Protein AF-A0A955TCQ0-F1 (afdb_monomer_lite)

pLDDT: mean 86.84, std 8.52, range [58.44, 97.38]

Foldseek 3Di:
DQVLVLQLVLLVLVLLLLCLLLVLLLLQLCFQWPPSCVVCVVVSVVLVVLSVVLSVLSNQALFDPDDPVVQVVCVHRGRPPSNLSNDPLNNLLSVLVSLLSSLVSVLSSVCRQKAQPDPCPVVLVVVLVVLSVVLNVLSVVLSVVLVVDDPVCNVPPSSVVNVVSSVCSNVVVVVVSVVRRVRIDRNTDGHPPRGDVVSVVSVVSSVLSVLLSVLSVVLSVVCVCQQAPPRPPGGNPDPPRGRDRPVVSVVVSVD

Sequence (255 aa):
GFLAWLFILQAMLIGVLFLGANYYFWMGITHRIPGSEGQYKKPVMGMLIVLLLCLGVWMTPHSLVASLAEAQKMGGTHHPLLGVFGVMSAKMTVSNIMILVTFMSFIMYWRAGKQETAGWAKAAKAIMGALLVIAGIAVVVLGVWGYFVPAIIRINYFSVAQVLIVLFIMVTFTPLTALLMKSAKTTTEMVWGKMPIRAGYSLVLNAVMVILLMSLMGYARSSSRVHWHIYGVMRDTSDYAYSPALGYAAAFMSL

Secondary structure (DSSP, 8-state):
-HHHHHHHHHHHHHHHHHHHHHHHHHHHHHHHSTT-HHHHHHHHHHHHHHHHHHHHHHT--SS----HHHHHHTTSSS-TTGGGTTSHHHHHHHHHHHHHHHHHHHHHHHHTTEEE--TTHHHHHHHHHHHHHHHHHHHHHHHHHTTSS-HHHIIIIIIHHHHHHHHHHHHHHHHHHHHHHHTEEESS---TT---HHHHHHHHHHHHHHHHHHHHHHHHHHHTTTTEEETTTEE--STT--PPPHHHHHHHHT-

Structure (mmCIF, N/CA/C/O backbone):
data_AF-A0A955TCQ0-F1
#
_entry.id   AF-A0A955TCQ0-F1
#
loop_
_atom_site.group_PDB
_atom_site.id
_atom_site.type_symbol
_atom_site.label_atom_id
_atom_site.label_alt_id
_atom_site.label_comp_id
_atom_site.label_asym_id
_atom_site.label_entity_id
_atom_site.label_seq_id
_atom_site.pdbx_PDB_ins_code
_atom_site.Cartn_x
_atom_site.Cartn_y
_atom_site.Cartn_z
_atom_site.occupancy
_atom_site.B_iso_or_equiv
_atom_site.auth_seq_id
_atom_site.auth_comp_id
_atom_site.auth_asym_id
_atom_site.auth_atom_id
_atom_site.pdbx_PDB_model_num
ATOM 1 N N . GLY A 1 1 ? 20.511 2.710 -16.802 1.00 58.56 1 GLY A N 1
ATOM 2 C CA . GLY A 1 1 ? 20.747 4.172 -16.752 1.00 58.56 1 GLY A CA 1
ATOM 3 C C . GLY A 1 1 ? 20.373 4.727 -15.387 1.00 58.56 1 GLY A C 1
ATOM 4 O O . GLY A 1 1 ? 19.709 4.022 -14.637 1.00 58.56 1 GLY A O 1
ATOM 5 N N . PHE A 1 2 ? 20.776 5.960 -15.056 1.00 67.56 2 PHE A N 1
ATOM 6 C CA . PHE A 1 2 ? 20.587 6.542 -13.712 1.00 67.56 2 PHE A CA 1
ATOM 7 C C . PHE A 1 2 ? 19.113 6.605 -13.258 1.00 67.56 2 PHE A C 1
ATOM 9 O O . PHE A 1 2 ? 18.827 6.401 -12.084 1.00 67.56 2 PHE A O 1
ATOM 16 N N . LEU A 1 3 ? 18.163 6.779 -14.189 1.00 70.38 3 LEU A N 1
ATOM 17 C CA . LEU A 1 3 ? 16.724 6.765 -13.887 1.00 70.38 3 LEU A CA 1
ATOM 18 C C . LEU A 1 3 ? 16.225 5.413 -13.348 1.00 70.38 3 LEU A C 1
ATOM 20 O O . LEU A 1 3 ? 15.258 5.382 -12.600 1.00 70.38 3 LEU A O 1
ATOM 24 N N . ALA A 1 4 ? 16.884 4.291 -13.657 1.00 71.56 4 ALA A N 1
ATOM 25 C CA . ALA A 1 4 ? 16.497 2.992 -13.099 1.00 71.56 4 ALA A CA 1
ATOM 26 C C . ALA A 1 4 ? 16.689 2.947 -11.572 1.00 71.56 4 ALA A C 1
ATOM 28 O O . ALA A 1 4 ? 15.831 2.429 -10.860 1.00 71.56 4 ALA A O 1
ATOM 29 N N . TRP A 1 5 ? 17.765 3.561 -11.067 1.00 74.12 5 TRP A N 1
ATOM 30 C CA . TRP A 1 5 ? 18.015 3.699 -9.629 1.00 74.12 5 TRP A CA 1
ATOM 31 C C . TRP A 1 5 ? 16.962 4.563 -8.943 1.00 74.12 5 TRP A C 1
ATOM 33 O O . TRP A 1 5 ? 16.531 4.239 -7.839 1.00 74.12 5 TRP A O 1
ATOM 43 N N . LEU A 1 6 ? 16.484 5.608 -9.624 1.00 79.56 6 LEU A N 1
ATOM 44 C CA . LEU A 1 6 ? 15.379 6.425 -9.135 1.00 79.56 6 LEU A CA 1
ATOM 45 C C . LEU A 1 6 ? 14.121 5.584 -8.880 1.00 79.56 6 LEU A C 1
ATOM 47 O O . LEU A 1 6 ? 13.506 5.699 -7.823 1.00 79.56 6 LEU A O 1
ATOM 51 N N . PHE A 1 7 ? 13.745 4.725 -9.830 1.00 78.75 7 PHE A N 1
ATOM 52 C CA . PHE A 1 7 ? 12.548 3.888 -9.707 1.00 78.75 7 PHE A CA 1
ATOM 53 C C . PHE A 1 7 ? 12.687 2.801 -8.633 1.00 78.75 7 PHE A C 1
ATOM 55 O O . PHE A 1 7 ? 11.693 2.432 -8.008 1.00 78.75 7 PHE A O 1
ATOM 62 N N . ILE A 1 8 ? 13.905 2.310 -8.379 1.00 81.06 8 ILE A N 1
ATOM 63 C CA . ILE A 1 8 ? 14.179 1.397 -7.259 1.00 81.06 8 ILE A CA 1
ATOM 64 C C . ILE A 1 8 ? 13.993 2.131 -5.926 1.00 81.06 8 ILE A C 1
ATOM 66 O O . ILE A 1 8 ? 13.260 1.648 -5.063 1.00 81.06 8 ILE A O 1
ATOM 70 N N . LEU A 1 9 ? 14.580 3.324 -5.776 1.00 83.31 9 LEU A N 1
ATOM 71 C CA . LEU A 1 9 ? 14.409 4.145 -4.574 1.00 83.31 9 LEU A CA 1
ATOM 72 C C . LEU A 1 9 ? 12.937 4.490 -4.339 1.00 83.31 9 LEU A C 1
ATOM 74 O O . LEU A 1 9 ? 12.433 4.309 -3.235 1.00 83.31 9 LEU A O 1
ATOM 78 N N . GLN A 1 10 ? 12.214 4.897 -5.383 1.00 86.38 10 GLN A N 1
ATOM 79 C CA . GLN A 1 10 ? 10.772 5.134 -5.310 1.00 86.38 10 GLN A CA 1
ATOM 80 C C . GLN A 1 10 ? 10.019 3.903 -4.787 1.00 86.38 10 GLN A C 1
ATOM 82 O O . GLN A 1 10 ? 9.161 4.029 -3.911 1.00 86.38 10 GLN A O 1
ATOM 87 N N . ALA A 1 11 ? 10.318 2.715 -5.321 1.00 86.81 11 ALA A N 1
ATOM 88 C CA . ALA A 1 11 ? 9.655 1.488 -4.902 1.00 86.81 11 ALA A CA 1
ATOM 89 C C . ALA A 1 11 ? 9.891 1.206 -3.410 1.00 86.81 11 ALA A C 1
ATOM 91 O O . ALA A 1 11 ? 8.941 0.864 -2.703 1.00 86.81 11 ALA A O 1
ATOM 92 N N . MET A 1 12 ? 11.113 1.429 -2.916 1.00 87.69 12 MET A N 1
ATOM 93 C CA . MET A 1 12 ? 11.442 1.305 -1.492 1.00 87.69 12 MET A CA 1
ATOM 94 C C . MET A 1 12 ? 10.667 2.306 -0.629 1.00 87.69 12 MET A C 1
ATOM 96 O O . MET A 1 12 ? 10.080 1.905 0.374 1.00 87.69 12 MET A O 1
ATOM 100 N N . LEU A 1 13 ? 10.601 3.581 -1.033 1.00 90.56 13 LEU A N 1
ATOM 101 C CA . LEU A 1 13 ? 9.852 4.619 -0.307 1.00 90.56 13 LEU A CA 1
ATOM 102 C C . LEU A 1 13 ? 8.368 4.250 -0.174 1.00 90.56 13 LEU A C 1
ATOM 104 O O . LEU A 1 13 ? 7.802 4.323 0.915 1.00 90.56 13 LEU A O 1
ATOM 108 N N . ILE A 1 14 ? 7.748 3.782 -1.263 1.00 91.31 14 ILE A N 1
ATOM 109 C CA . ILE A 1 14 ? 6.357 3.302 -1.254 1.00 91.31 14 ILE A CA 1
ATOM 110 C C . ILE A 1 14 ? 6.195 2.106 -0.312 1.00 91.31 14 ILE A C 1
ATOM 112 O O . ILE A 1 14 ? 5.210 2.028 0.425 1.00 91.31 14 ILE A O 1
ATOM 116 N N . GLY A 1 15 ? 7.166 1.193 -0.288 1.00 91.31 15 GLY A N 1
ATOM 117 C CA . GLY A 1 15 ? 7.123 0.049 0.613 1.00 91.31 15 GLY A CA 1
ATOM 118 C C . GLY A 1 15 ? 7.158 0.441 2.091 1.00 91.31 15 GLY A C 1
ATOM 119 O O . GLY A 1 15 ? 6.357 -0.056 2.887 1.00 91.31 15 GLY A O 1
ATOM 120 N N . VAL A 1 16 ? 8.028 1.392 2.445 1.00 92.44 16 VAL A N 1
ATOM 121 C CA . VAL A 1 16 ? 8.109 1.954 3.802 1.00 92.44 16 VAL A CA 1
ATOM 122 C C . VAL A 1 16 ? 6.806 2.654 4.185 1.00 92.44 16 VAL A C 1
ATOM 124 O O . VAL A 1 16 ? 6.331 2.452 5.299 1.00 92.44 16 VAL A O 1
ATOM 127 N N . LEU A 1 17 ? 6.190 3.406 3.267 1.00 93.62 17 LEU A N 1
ATOM 128 C CA . LEU A 1 17 ? 4.912 4.086 3.507 1.00 93.62 17 LEU A CA 1
ATOM 129 C C . LEU A 1 17 ? 3.793 3.115 3.880 1.00 93.62 17 LEU A C 1
ATOM 131 O O . LEU A 1 17 ? 3.095 3.312 4.877 1.00 93.62 17 LEU A O 1
ATOM 135 N N . PHE A 1 18 ? 3.627 2.047 3.099 1.00 94.50 18 PHE A N 1
ATOM 136 C CA . PHE A 1 18 ? 2.596 1.056 3.382 1.00 94.50 18 PHE A CA 1
ATOM 137 C C . PHE A 1 18 ? 2.857 0.335 4.708 1.00 94.50 18 PHE A C 1
ATOM 139 O O . PHE A 1 18 ? 1.931 0.194 5.509 1.00 94.50 18 PHE A O 1
ATOM 146 N N . LEU A 1 19 ? 4.099 -0.071 4.991 1.00 94.50 19 LEU A N 1
ATOM 147 C CA . LEU A 1 19 ? 4.441 -0.695 6.274 1.00 94.50 19 LEU A CA 1
ATOM 148 C C . LEU A 1 19 ? 4.208 0.251 7.449 1.00 94.50 19 LEU A C 1
ATOM 150 O O . LEU A 1 19 ? 3.542 -0.130 8.409 1.00 94.50 19 LEU A O 1
ATOM 154 N N . GLY A 1 20 ? 4.709 1.482 7.369 1.00 94.50 20 GLY A N 1
ATOM 155 C CA . GLY A 1 20 ? 4.601 2.463 8.440 1.00 94.50 20 GLY A CA 1
ATOM 156 C C . GLY A 1 20 ? 3.152 2.852 8.728 1.00 94.50 20 GLY A C 1
ATOM 157 O O . GLY A 1 20 ? 2.761 2.988 9.888 1.00 94.50 20 GLY A O 1
ATOM 158 N N . ALA A 1 21 ? 2.319 3.008 7.694 1.00 94.25 21 ALA A N 1
ATOM 159 C CA . ALA A 1 21 ? 0.907 3.361 7.866 1.00 94.25 21 ALA A CA 1
ATOM 160 C C . ALA A 1 21 ? 0.128 2.231 8.548 1.00 94.25 21 ALA A C 1
ATOM 162 O O . ALA A 1 21 ? -0.563 2.457 9.543 1.00 94.25 21 ALA A O 1
ATOM 163 N N . ASN A 1 22 ? 0.294 0.997 8.064 1.00 96.69 22 ASN A N 1
ATOM 164 C CA . ASN A 1 22 ? -0.341 -0.176 8.661 1.00 96.69 22 ASN A CA 1
ATOM 165 C C . ASN A 1 22 ? 0.150 -0.417 10.090 1.00 96.69 22 ASN A C 1
ATOM 167 O O . ASN A 1 22 ? -0.659 -0.622 10.996 1.00 96.69 22 ASN A O 1
ATOM 171 N N . TYR A 1 23 ? 1.459 -0.308 10.316 1.00 95.19 23 TYR A N 1
ATOM 172 C CA . TYR A 1 23 ? 2.055 -0.441 11.638 1.00 95.19 23 TYR A CA 1
ATOM 173 C C . TYR A 1 23 ? 1.477 0.575 12.626 1.00 95.19 23 TYR A C 1
ATOM 175 O O . TYR A 1 23 ? 1.103 0.199 13.737 1.00 95.19 23 TYR A O 1
ATOM 183 N N . TYR A 1 24 ? 1.314 1.837 12.222 1.00 94.38 24 TYR A N 1
ATOM 184 C CA . TYR A 1 24 ? 0.681 2.858 13.058 1.00 94.38 24 TYR A CA 1
ATOM 185 C C . TYR A 1 24 ? -0.766 2.494 13.436 1.00 94.38 24 TYR A C 1
ATOM 187 O O . TYR A 1 24 ? -1.130 2.580 14.615 1.00 94.38 24 TYR A O 1
ATOM 195 N N . PHE A 1 25 ? -1.583 2.038 12.476 1.00 94.31 25 PHE A N 1
ATOM 196 C CA . PHE A 1 25 ? -2.954 1.594 12.756 1.00 94.31 25 PHE A CA 1
ATOM 197 C C . PHE A 1 25 ? -2.984 0.424 13.739 1.00 94.31 25 PHE A C 1
ATOM 199 O O . PHE A 1 25 ? -3.695 0.486 14.744 1.00 94.31 25 PHE A O 1
ATOM 206 N N . TRP A 1 26 ? -2.179 -0.612 13.501 1.00 95.00 26 TRP A N 1
ATOM 207 C CA . TRP A 1 26 ? -2.148 -1.811 14.341 1.00 95.00 26 TRP A CA 1
ATOM 208 C C . TRP A 1 26 ? -1.652 -1.511 15.754 1.00 95.00 26 TRP A C 1
ATOM 210 O O . TRP A 1 26 ? -2.268 -1.935 16.728 1.00 95.00 26 TRP A O 1
ATOM 220 N N . MET A 1 27 ? -0.607 -0.692 15.884 1.00 93.31 27 MET A N 1
ATOM 221 C CA . MET A 1 27 ? -0.128 -0.211 17.180 1.00 93.31 27 MET A CA 1
ATOM 222 C C . MET A 1 27 ? -1.195 0.602 17.915 1.00 93.31 27 MET A C 1
ATOM 224 O O . MET A 1 27 ? -1.311 0.497 19.138 1.00 93.31 27 MET A O 1
ATOM 228 N N . GLY A 1 28 ? -1.994 1.367 17.169 1.00 91.31 28 GLY A N 1
ATOM 229 C CA . GLY A 1 28 ? -3.149 2.086 17.680 1.00 91.31 28 GLY A CA 1
ATOM 230 C C . GLY A 1 28 ? -4.220 1.170 18.261 1.00 91.31 28 GLY A C 1
ATOM 231 O O . GLY A 1 28 ? -4.700 1.460 19.350 1.00 91.31 28 GLY A O 1
ATOM 232 N N . ILE A 1 29 ? -4.557 0.073 17.581 1.00 92.06 29 ILE A N 1
ATOM 233 C CA . ILE A 1 29 ? -5.520 -0.918 18.088 1.00 92.06 29 ILE A CA 1
ATOM 234 C C . ILE A 1 29 ? -5.001 -1.545 19.378 1.00 92.06 29 ILE A C 1
ATOM 236 O O . ILE A 1 29 ? -5.737 -1.624 20.355 1.00 92.06 29 ILE A O 1
ATOM 240 N N . THR A 1 30 ? -3.731 -1.950 19.394 1.00 90.62 30 THR A N 1
ATOM 241 C CA . THR A 1 30 ? -3.154 -2.649 20.543 1.00 90.62 30 THR A CA 1
ATOM 242 C C . THR A 1 30 ? -3.070 -1.750 21.780 1.00 90.62 30 THR A C 1
ATOM 244 O O . THR A 1 30 ? -3.466 -2.158 22.860 1.00 90.62 30 THR A O 1
ATOM 247 N N . HIS A 1 31 ? -2.600 -0.505 21.641 1.00 89.56 31 HIS A N 1
ATOM 248 C CA . HIS A 1 31 ? -2.234 0.311 22.810 1.00 89.56 31 HIS A CA 1
ATOM 249 C C . HIS A 1 31 ? -3.277 1.364 23.201 1.00 89.56 31 HIS A C 1
ATOM 251 O O . HIS A 1 31 ? -3.369 1.706 24.381 1.00 89.56 31 HIS A O 1
ATOM 257 N N . ARG A 1 32 ? -4.065 1.879 22.242 1.00 89.56 32 ARG A N 1
ATOM 258 C CA . ARG A 1 32 ? -5.081 2.915 22.516 1.00 89.56 32 ARG A CA 1
ATOM 259 C C . ARG A 1 32 ? -6.442 2.331 22.877 1.00 89.56 32 ARG A C 1
ATOM 261 O O . ARG A 1 32 ? -7.279 3.067 23.387 1.00 89.56 32 ARG A O 1
ATOM 268 N N . ILE A 1 33 ? -6.678 1.045 22.611 1.00 90.06 33 ILE A N 1
ATOM 269 C CA . ILE A 1 33 ? -7.989 0.412 22.794 1.00 90.06 33 ILE A CA 1
ATOM 270 C C . ILE A 1 33 ? -7.841 -0.831 23.687 1.00 90.06 33 ILE A C 1
ATOM 272 O O . ILE A 1 33 ? -7.613 -1.938 23.187 1.00 90.06 33 ILE A O 1
ATOM 276 N N . PRO A 1 34 ? -7.964 -0.669 25.018 1.00 85.12 34 PRO A N 1
ATOM 277 C CA . PRO A 1 34 ? -7.836 -1.777 25.960 1.00 85.12 34 PRO A CA 1
ATOM 278 C C . PRO A 1 34 ? -8.772 -2.952 25.628 1.00 85.12 34 PRO A C 1
ATOM 280 O O . PRO A 1 34 ? -9.930 -2.774 25.247 1.00 85.12 34 PRO A O 1
ATOM 283 N N . GLY A 1 35 ? -8.259 -4.177 25.743 1.00 83.44 35 GLY A N 1
ATOM 284 C CA . GLY A 1 35 ? -9.027 -5.401 25.482 1.00 83.44 35 GLY A CA 1
ATOM 285 C C . GLY A 1 35 ? -9.229 -5.756 24.001 1.00 83.44 35 GLY A C 1
ATOM 286 O O . GLY A 1 35 ? -9.709 -6.848 23.709 1.00 83.44 35 GLY A O 1
ATOM 287 N N . SER A 1 36 ? -8.816 -4.906 23.051 1.00 84.00 36 SER A N 1
ATOM 288 C CA . SER A 1 36 ? -8.934 -5.200 21.609 1.00 84.00 36 SER A CA 1
ATOM 289 C C . SER A 1 36 ? -7.780 -6.050 21.050 1.00 84.00 36 SER A C 1
ATOM 291 O O . SER A 1 36 ? -7.895 -6.614 19.963 1.00 84.00 36 SER A O 1
ATOM 293 N N . GLU A 1 37 ? -6.676 -6.203 21.787 1.00 81.44 37 GLU A N 1
ATOM 294 C CA . GLU A 1 37 ? -5.458 -6.880 21.313 1.00 81.44 37 GLU A CA 1
ATOM 295 C C . GLU A 1 37 ? -5.708 -8.317 20.827 1.00 81.44 37 GLU A C 1
ATOM 297 O O . GLU A 1 37 ? -5.313 -8.693 19.719 1.00 81.44 37 GLU A O 1
ATOM 302 N N . GLY A 1 38 ? -6.400 -9.123 21.640 1.00 80.25 38 GLY A N 1
ATOM 303 C CA . GLY A 1 38 ? -6.637 -10.539 21.353 1.00 80.25 38 GLY A CA 1
ATOM 304 C C . GLY A 1 38 ? -7.516 -10.766 20.122 1.00 80.25 38 GLY A C 1
ATOM 305 O O . GLY A 1 38 ? -7.280 -11.704 19.360 1.00 80.25 38 GLY A O 1
ATOM 306 N N . GLN A 1 39 ? -8.486 -9.878 19.888 1.00 85.62 39 GLN A N 1
ATOM 307 C CA . GLN A 1 39 ? -9.415 -9.971 18.761 1.00 85.62 39 GLN A CA 1
ATOM 308 C C . GLN A 1 39 ? -8.725 -9.680 17.422 1.00 85.62 39 GLN A C 1
ATOM 310 O O . GLN A 1 39 ? -9.005 -10.345 16.423 1.00 85.62 39 GLN A O 1
ATOM 315 N N . TYR A 1 40 ? -7.808 -8.710 17.396 1.00 90.38 40 TYR A N 1
ATOM 316 C CA . TYR A 1 40 ? -7.211 -8.218 16.152 1.00 90.38 40 TYR A CA 1
ATOM 317 C C . TYR A 1 40 ? -5.824 -8.790 15.844 1.00 90.38 40 TYR A C 1
ATOM 319 O O . TYR A 1 40 ? -5.371 -8.669 14.708 1.00 90.38 40 TYR A O 1
ATOM 327 N N . LYS A 1 41 ? -5.177 -9.501 16.777 1.00 89.69 41 LYS A N 1
ATOM 328 C CA . LYS A 1 41 ? -3.851 -10.111 16.556 1.00 89.69 41 LYS A CA 1
ATOM 329 C C . LYS A 1 41 ? -3.791 -11.020 15.319 1.00 89.69 41 LYS A C 1
ATOM 331 O O . LYS A 1 41 ? -2.865 -10.898 14.521 1.00 89.69 41 LYS A O 1
ATOM 336 N N . LYS A 1 42 ? -4.769 -11.919 15.140 1.00 91.88 42 LYS A N 1
ATOM 337 C CA . LYS A 1 42 ? -4.801 -12.849 13.992 1.00 91.88 42 LYS A CA 1
ATOM 338 C C . LYS A 1 42 ? -5.026 -12.117 12.655 1.00 91.88 42 LYS A C 1
ATOM 340 O O . LYS A 1 42 ? -4.210 -12.317 11.755 1.00 91.88 42 LYS A O 1
ATOM 345 N N . PRO A 1 43 ? -6.051 -11.247 12.509 1.00 92.69 43 PRO A N 1
ATOM 346 C CA . PRO A 1 43 ? -6.209 -10.424 11.308 1.00 92.69 43 PRO A CA 1
ATOM 347 C C . PRO A 1 43 ? -4.974 -9.583 10.971 1.00 92.69 43 PRO A C 1
ATOM 349 O O . PRO A 1 43 ? -4.554 -9.568 9.818 1.00 92.69 43 PRO A O 1
ATOM 352 N N . VAL A 1 44 ? -4.364 -8.929 11.967 1.00 94.69 44 VAL A N 1
ATOM 353 C CA . VAL A 1 44 ? -3.140 -8.127 11.789 1.00 94.69 44 VAL A CA 1
ATOM 354 C C . VAL A 1 44 ? -2.004 -8.975 11.225 1.00 94.69 44 VAL A C 1
ATOM 356 O O . VAL A 1 44 ? -1.353 -8.563 10.271 1.00 94.69 44 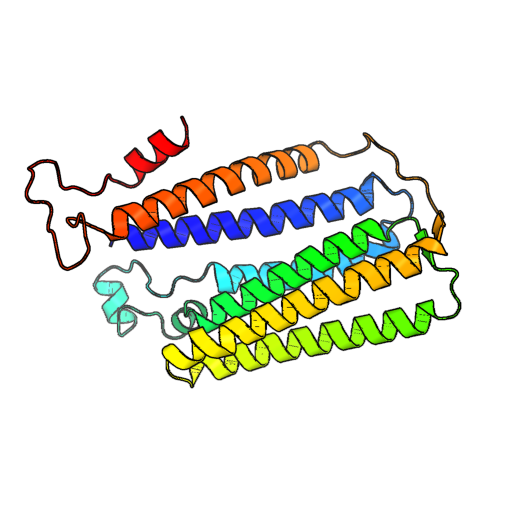VAL A O 1
ATOM 359 N N . MET A 1 45 ? -1.787 -10.177 11.762 1.00 93.69 45 MET A N 1
ATOM 360 C CA . MET A 1 45 ? -0.729 -11.066 11.279 1.00 93.69 45 MET A CA 1
ATOM 361 C C . MET A 1 45 ? -0.987 -11.552 9.847 1.00 93.69 45 MET A C 1
ATOM 363 O O . MET A 1 45 ? -0.065 -11.566 9.036 1.00 93.69 45 MET A O 1
ATOM 367 N N . GLY A 1 46 ? -2.236 -11.886 9.506 1.00 94.38 46 GLY A N 1
ATOM 368 C CA . GLY A 1 46 ? -2.608 -12.235 8.131 1.00 94.38 46 GLY A CA 1
ATOM 369 C C . GLY A 1 46 ? -2.374 -11.078 7.156 1.00 94.38 46 GLY A C 1
ATOM 370 O O . GLY A 1 46 ? -1.763 -11.265 6.106 1.00 94.38 46 GLY A O 1
ATOM 371 N N . MET A 1 47 ? -2.786 -9.866 7.532 1.00 95.69 47 MET A N 1
ATOM 372 C CA . MET A 1 47 ? -2.556 -8.658 6.734 1.00 95.69 47 MET A CA 1
ATOM 373 C C . MET A 1 47 ? -1.071 -8.333 6.583 1.00 95.69 47 MET A C 1
ATOM 375 O O . MET A 1 47 ? -0.653 -7.956 5.494 1.00 95.69 47 MET A O 1
ATOM 379 N N . LEU A 1 48 ? -0.263 -8.534 7.627 1.00 96.06 48 LEU A N 1
ATOM 380 C CA . LEU A 1 48 ? 1.189 -8.381 7.554 1.00 96.06 48 LEU A CA 1
ATOM 381 C C . LEU A 1 48 ? 1.808 -9.361 6.554 1.00 96.06 48 LEU A C 1
ATOM 383 O O . LEU A 1 48 ? 2.619 -8.941 5.737 1.00 96.06 48 LEU A O 1
ATOM 387 N N . ILE A 1 49 ? 1.418 -10.638 6.576 1.00 96.69 49 ILE A N 1
ATOM 388 C CA . ILE A 1 49 ? 1.933 -11.634 5.622 1.00 96.69 49 ILE A CA 1
ATOM 389 C C . ILE A 1 49 ? 1.591 -11.223 4.188 1.00 96.69 49 ILE A C 1
ATOM 391 O O . ILE A 1 49 ? 2.479 -11.171 3.340 1.00 96.69 49 ILE A O 1
ATOM 395 N N . VAL A 1 50 ? 0.329 -10.871 3.920 1.00 96.31 50 VAL A N 1
ATOM 396 C CA . VAL A 1 50 ? -0.100 -10.408 2.589 1.00 96.31 50 VAL A CA 1
ATOM 397 C C . VAL A 1 50 ? 0.680 -9.163 2.167 1.00 96.31 50 VAL A C 1
ATOM 399 O O . VAL A 1 50 ? 1.149 -9.090 1.031 1.00 96.31 50 VAL A O 1
ATOM 402 N N . LEU A 1 51 ? 0.865 -8.208 3.081 1.00 96.38 51 LEU A N 1
ATOM 403 C CA . LEU A 1 51 ? 1.608 -6.979 2.830 1.00 96.38 51 LEU A CA 1
ATOM 404 C C . LEU A 1 51 ? 3.076 -7.268 2.492 1.00 96.38 51 LEU A C 1
ATOM 406 O O . LEU A 1 51 ? 3.577 -6.746 1.503 1.00 96.38 51 LEU A O 1
ATOM 410 N N . LEU A 1 52 ? 3.750 -8.140 3.246 1.00 95.94 52 LEU A N 1
ATOM 411 C CA . LEU A 1 52 ? 5.141 -8.526 2.991 1.00 95.94 52 LEU A CA 1
ATOM 412 C C . LEU A 1 52 ? 5.309 -9.267 1.659 1.00 95.94 52 LEU A C 1
ATOM 414 O O . LEU A 1 52 ? 6.259 -8.986 0.931 1.00 95.94 52 LEU A O 1
ATOM 418 N N . LEU A 1 53 ? 4.379 -10.157 1.299 1.00 95.38 53 LEU A N 1
ATOM 419 C CA . LEU A 1 53 ? 4.387 -10.825 -0.008 1.00 95.38 53 LEU A CA 1
ATOM 420 C C . LEU A 1 53 ? 4.223 -9.816 -1.152 1.00 95.38 53 LEU A C 1
ATOM 422 O O . LEU A 1 53 ? 4.982 -9.845 -2.121 1.00 95.38 53 LEU A O 1
ATOM 426 N N . CYS A 1 54 ? 3.277 -8.883 -1.016 1.00 95.62 54 CYS A N 1
ATOM 427 C CA . CYS A 1 54 ? 3.070 -7.816 -1.992 1.00 95.62 54 CYS A CA 1
ATOM 428 C C . CYS A 1 54 ? 4.304 -6.917 -2.124 1.00 95.62 54 CYS A C 1
ATOM 430 O O . CYS A 1 54 ? 4.686 -6.560 -3.237 1.00 95.62 54 CYS A O 1
ATOM 432 N N . LEU A 1 55 ? 4.957 -6.592 -1.006 1.00 93.19 55 LEU A N 1
ATOM 433 C CA . LEU A 1 55 ? 6.187 -5.805 -0.988 1.00 93.19 55 LEU A CA 1
ATOM 434 C C . LEU A 1 55 ? 7.355 -6.535 -1.645 1.00 93.19 55 LEU A C 1
ATOM 436 O O . LEU A 1 55 ? 8.106 -5.908 -2.385 1.00 93.19 55 LEU A O 1
ATOM 440 N N . GLY A 1 56 ? 7.492 -7.845 -1.433 1.00 91.44 56 GLY A N 1
ATOM 441 C CA . GLY A 1 56 ? 8.510 -8.654 -2.107 1.00 91.44 56 GLY A CA 1
ATOM 442 C C . GLY A 1 56 ? 8.393 -8.566 -3.632 1.00 91.44 56 GLY A C 1
ATOM 443 O O . GLY A 1 56 ? 9.374 -8.290 -4.322 1.00 91.44 56 GLY A O 1
ATOM 444 N N . VAL A 1 57 ? 7.173 -8.698 -4.159 1.00 92.38 57 VAL A N 1
ATOM 445 C CA . VAL A 1 57 ? 6.900 -8.520 -5.596 1.00 92.38 57 VAL A CA 1
ATOM 446 C C . VAL A 1 57 ? 7.158 -7.076 -6.031 1.00 92.38 57 VAL A C 1
ATOM 448 O O . VAL A 1 57 ? 7.847 -6.843 -7.020 1.00 92.38 57 VAL A O 1
ATOM 451 N N . TRP A 1 58 ? 6.654 -6.096 -5.277 1.00 91.38 58 TRP A N 1
ATOM 452 C CA . TRP A 1 58 ? 6.782 -4.669 -5.582 1.00 91.38 58 TRP A CA 1
ATOM 453 C C . TRP A 1 58 ? 8.239 -4.201 -5.691 1.00 91.38 58 TRP A C 1
ATOM 455 O O . TRP A 1 58 ? 8.588 -3.442 -6.599 1.00 91.38 58 TRP A O 1
ATOM 465 N N . MET A 1 59 ? 9.093 -4.674 -4.782 1.00 87.44 59 MET A N 1
ATOM 466 C CA . MET A 1 59 ? 10.514 -4.329 -4.733 1.00 87.44 59 MET A CA 1
ATOM 467 C C . MET A 1 59 ? 11.343 -5.031 -5.812 1.00 87.44 59 MET A C 1
ATOM 469 O O . MET A 1 59 ? 12.500 -4.665 -6.003 1.00 87.44 59 MET A O 1
ATOM 473 N N . THR A 1 60 ? 10.787 -6.006 -6.537 1.00 87.06 60 THR A N 1
ATOM 474 C CA . THR A 1 60 ? 11.536 -6.730 -7.568 1.00 87.06 60 THR A CA 1
ATOM 475 C C . THR A 1 60 ? 11.732 -5.842 -8.810 1.00 87.06 60 THR A C 1
ATOM 477 O O . THR A 1 60 ? 10.751 -5.429 -9.445 1.00 87.06 60 THR A O 1
ATOM 480 N N . PRO A 1 61 ? 12.978 -5.505 -9.201 1.00 77.44 61 PRO A N 1
ATOM 481 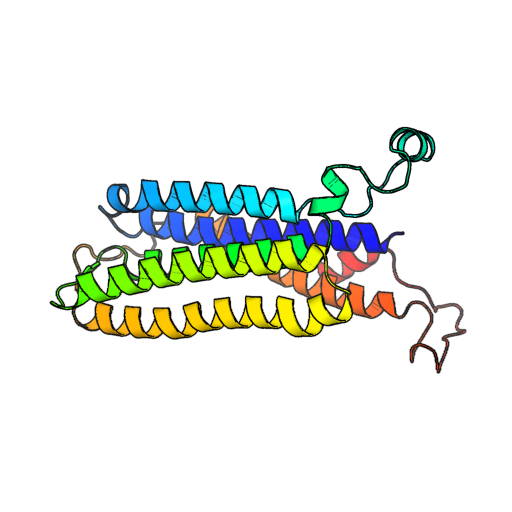C CA . PRO A 1 61 ? 13.220 -4.702 -10.390 1.00 77.44 61 PRO A CA 1
ATOM 482 C C . PRO A 1 61 ? 13.122 -5.556 -11.659 1.00 77.44 61 PRO A C 1
ATOM 484 O O . PRO A 1 61 ? 13.506 -6.721 -11.680 1.00 77.44 61 PRO A O 1
ATOM 487 N N . HIS A 1 62 ? 12.618 -4.962 -12.745 1.00 72.25 62 HIS A N 1
ATOM 488 C CA . HIS A 1 62 ? 12.493 -5.661 -14.029 1.00 72.25 62 HIS A CA 1
ATOM 489 C C . HIS A 1 62 ? 13.843 -5.854 -14.726 1.00 72.25 62 HIS A C 1
ATOM 491 O O . HIS A 1 62 ? 14.084 -6.891 -15.337 1.00 72.25 62 HIS A O 1
ATOM 497 N N . SER A 1 63 ? 14.722 -4.859 -14.618 1.00 68.50 63 SER A N 1
ATOM 498 C CA . SER A 1 63 ? 16.083 -4.891 -15.146 1.00 68.50 63 SER A CA 1
ATOM 499 C C . SER A 1 63 ? 17.046 -4.863 -13.969 1.00 68.50 63 SER A C 1
ATOM 501 O O . SER A 1 63 ? 17.065 -3.886 -13.218 1.00 68.50 63 SER A O 1
ATOM 503 N N . LEU A 1 64 ? 17.821 -5.932 -13.797 1.00 68.75 64 LEU A N 1
ATOM 504 C CA . LEU A 1 64 ? 18.877 -5.958 -12.791 1.00 68.75 64 LEU A CA 1
ATOM 505 C C . LEU A 1 64 ? 20.062 -5.135 -13.299 1.00 68.75 64 LEU A C 1
ATOM 507 O O . LEU A 1 64 ? 20.407 -5.188 -14.481 1.00 68.75 64 LEU A O 1
ATOM 511 N N . VAL A 1 65 ? 20.699 -4.377 -12.407 1.00 67.25 65 VAL A N 1
ATOM 512 C CA . VAL A 1 65 ? 21.997 -3.761 -12.702 1.00 67.25 65 VAL A CA 1
ATOM 513 C C . VAL A 1 65 ? 23.045 -4.862 -12.573 1.00 67.25 65 VAL A C 1
ATOM 515 O O . VAL A 1 65 ? 23.621 -5.056 -11.510 1.00 67.25 65 VAL A O 1
ATOM 518 N N . ALA A 1 66 ? 23.205 -5.635 -13.642 1.00 67.94 66 ALA A N 1
ATOM 519 C CA . ALA A 1 66 ? 24.130 -6.755 -13.714 1.00 67.94 66 ALA A CA 1
ATOM 520 C C . ALA A 1 66 ? 25.396 -6.355 -14.476 1.00 67.94 66 ALA A C 1
ATOM 522 O O . ALA A 1 66 ? 25.337 -5.591 -15.445 1.00 67.94 66 ALA A O 1
ATOM 523 N N . SER A 1 67 ? 26.540 -6.894 -14.062 1.00 75.81 67 SER A N 1
ATOM 524 C CA . SER A 1 67 ? 27.756 -6.846 -14.872 1.00 75.81 67 SER A CA 1
ATOM 525 C C . SER A 1 67 ? 27.552 -7.601 -16.191 1.00 75.81 67 SER A C 1
ATOM 527 O O . SER A 1 67 ? 26.692 -8.478 -16.303 1.00 75.81 67 SER A O 1
ATOM 529 N N . LEU A 1 68 ? 28.369 -7.298 -17.202 1.00 71.25 68 LEU A N 1
ATOM 530 C CA . LEU A 1 68 ? 28.333 -7.999 -18.494 1.00 71.25 68 LEU A CA 1
ATOM 531 C C . LEU A 1 68 ? 28.466 -9.526 -18.333 1.00 71.25 68 LEU A C 1
ATOM 533 O O . LEU A 1 68 ? 27.768 -10.274 -19.014 1.00 71.25 68 LEU A O 1
ATOM 537 N N . ALA A 1 69 ? 29.297 -9.984 -17.390 1.00 75.44 69 ALA A N 1
ATOM 538 C CA . ALA A 1 69 ? 29.489 -11.404 -17.098 1.00 75.44 69 ALA A CA 1
ATOM 539 C C . ALA A 1 69 ? 28.245 -12.059 -16.469 1.00 75.44 69 ALA A C 1
ATOM 541 O O . ALA A 1 69 ? 27.906 -13.198 -16.788 1.00 75.44 69 ALA A O 1
ATOM 542 N N . GLU A 1 70 ? 27.542 -11.347 -15.589 1.00 74.19 70 GLU A N 1
ATOM 543 C CA . GLU A 1 70 ? 26.296 -11.824 -14.980 1.00 74.19 70 GLU A CA 1
ATOM 544 C C . GLU A 1 70 ? 25.147 -11.826 -15.990 1.00 74.19 70 GLU A C 1
ATOM 546 O O . GLU A 1 70 ? 24.394 -12.794 -16.053 1.00 74.19 70 GLU A O 1
ATOM 551 N N . ALA A 1 71 ? 25.043 -10.793 -16.830 1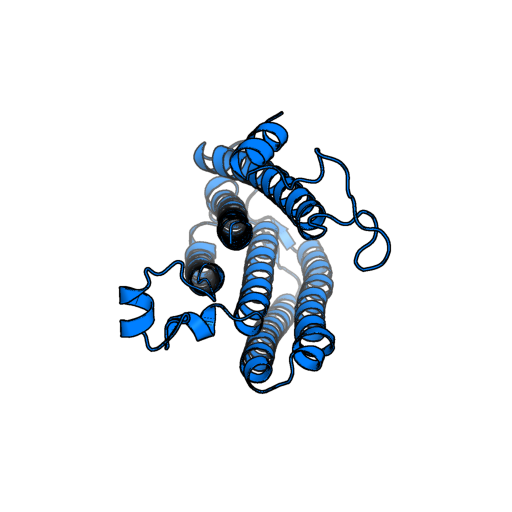.00 73.75 71 ALA A N 1
ATOM 552 C CA . ALA A 1 71 ? 24.044 -10.724 -17.895 1.00 73.75 71 ALA A CA 1
ATOM 553 C C . ALA A 1 71 ? 24.215 -11.865 -18.915 1.00 73.75 71 ALA A C 1
ATOM 555 O O . ALA A 1 71 ? 23.232 -12.472 -19.336 1.00 73.75 71 ALA A O 1
ATOM 556 N N . GLN A 1 72 ? 25.458 -12.225 -19.258 1.00 71.94 72 GLN A N 1
ATOM 557 C CA . GLN A 1 72 ? 25.734 -13.395 -20.099 1.00 71.94 72 GLN A CA 1
ATOM 558 C C . GLN A 1 72 ? 25.324 -14.708 -19.421 1.00 71.94 72 GLN A C 1
ATOM 560 O O . GLN A 1 72 ? 24.683 -15.543 -20.056 1.00 71.94 72 GLN A O 1
ATOM 565 N N . LYS A 1 73 ? 25.622 -14.879 -18.125 1.00 78.69 73 LYS A N 1
ATOM 566 C CA . LYS A 1 73 ? 25.217 -16.074 -17.357 1.00 78.69 73 LYS A CA 1
ATOM 567 C C . LYS A 1 73 ? 23.702 -16.203 -17.187 1.00 78.69 73 LYS A C 1
ATOM 569 O O . LYS A 1 73 ? 23.196 -17.316 -17.114 1.00 78.69 73 LYS A O 1
ATOM 574 N N . MET A 1 74 ? 22.981 -15.086 -17.130 1.00 73.75 74 MET A N 1
ATOM 575 C CA . MET A 1 74 ? 21.518 -15.057 -17.022 1.00 73.75 74 MET A CA 1
ATOM 576 C C . MET A 1 74 ? 20.801 -15.210 -18.373 1.00 73.75 74 MET A C 1
ATOM 578 O O . MET A 1 74 ? 19.573 -15.254 -18.399 1.00 73.75 74 MET A O 1
ATOM 582 N N . GLY A 1 75 ? 21.540 -15.291 -19.487 1.00 73.12 75 GLY A N 1
ATOM 583 C CA . GLY A 1 75 ? 20.967 -15.355 -20.835 1.00 73.12 75 GLY A CA 1
ATOM 584 C C . GLY A 1 75 ? 20.349 -14.033 -21.309 1.00 73.12 75 GLY A C 1
ATOM 585 O O . GLY A 1 75 ? 19.546 -14.034 -22.239 1.00 73.12 75 GLY A O 1
ATOM 586 N N . GLY A 1 76 ? 20.695 -12.907 -20.675 1.00 71.50 76 GLY A N 1
ATOM 587 C CA . GLY A 1 76 ? 20.176 -11.580 -20.999 1.00 71.50 76 GLY A CA 1
ATOM 588 C C . GLY A 1 76 ? 20.225 -10.589 -19.831 1.00 71.50 76 GLY A C 1
ATOM 589 O O . GLY A 1 76 ? 20.755 -10.856 -18.755 1.00 71.50 76 GLY A O 1
ATOM 590 N N . THR A 1 77 ? 19.631 -9.413 -20.035 1.00 64.00 77 THR A N 1
ATOM 591 C CA . THR A 1 77 ? 19.516 -8.336 -19.029 1.00 64.00 77 THR A CA 1
ATOM 592 C C . THR A 1 77 ? 18.411 -8.571 -17.989 1.00 64.00 77 THR A C 1
ATOM 594 O O . THR A 1 77 ? 18.266 -7.788 -17.046 1.00 64.00 77 THR A O 1
ATOM 597 N N . HIS A 1 78 ? 17.624 -9.638 -18.152 1.00 67.69 78 HIS A N 1
ATOM 598 C CA . HIS A 1 78 ? 16.495 -9.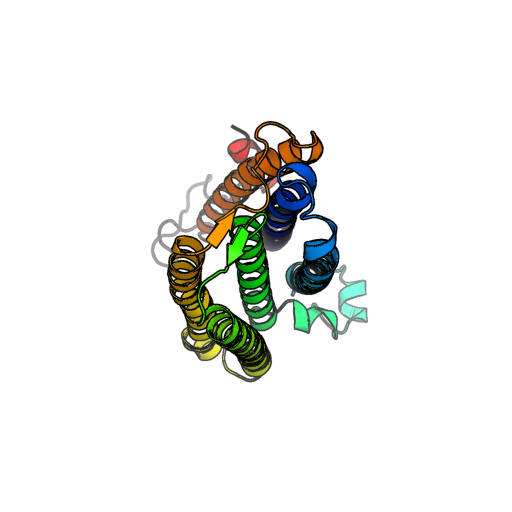987 -17.298 1.00 67.69 78 HIS A CA 1
ATOM 599 C C . HIS A 1 78 ? 16.721 -11.343 -16.639 1.00 67.69 78 HIS A C 1
ATOM 601 O O . HIS A 1 78 ? 17.076 -12.314 -17.300 1.00 67.69 78 HIS A O 1
ATOM 607 N N . HIS A 1 79 ? 16.457 -11.423 -15.336 1.00 72.81 79 HIS A N 1
ATOM 608 C CA . HIS A 1 79 ? 16.499 -12.693 -14.625 1.00 72.81 79 HIS A CA 1
ATOM 609 C C . HIS A 1 79 ? 15.264 -13.543 -14.993 1.00 72.81 79 HIS A C 1
ATOM 611 O O . HIS A 1 79 ? 14.147 -13.040 -14.840 1.00 72.81 79 HIS A O 1
ATOM 617 N N . PRO A 1 80 ? 15.412 -14.829 -15.374 1.00 73.12 80 PRO A N 1
ATOM 618 C CA . PRO A 1 80 ? 14.307 -15.663 -15.867 1.00 73.12 80 PRO A CA 1
ATOM 619 C C . PRO A 1 80 ? 13.100 -15.758 -14.921 1.00 73.12 80 PRO A C 1
ATOM 621 O O . PRO A 1 80 ? 11.958 -15.675 -15.356 1.00 73.12 80 PRO A O 1
ATOM 624 N N . LEU A 1 81 ? 13.349 -15.886 -13.612 1.00 76.31 81 LEU A N 1
ATOM 625 C CA . LEU A 1 81 ? 12.295 -15.947 -12.588 1.00 76.31 81 LEU A CA 1
ATOM 626 C C . LEU A 1 81 ? 11.861 -14.562 -12.070 1.00 76.31 81 LEU A C 1
ATOM 628 O O . LEU A 1 81 ? 10.677 -14.240 -12.057 1.00 76.31 81 LEU A O 1
ATOM 632 N N . LEU A 1 82 ? 12.810 -13.718 -11.649 1.00 76.38 82 LEU A N 1
ATOM 633 C CA . LEU A 1 82 ? 12.507 -12.428 -11.016 1.00 76.38 82 LEU A CA 1
ATOM 634 C C . LEU A 1 82 ? 11.986 -11.368 -11.998 1.00 76.38 82 LEU A C 1
ATOM 636 O O . LEU A 1 82 ? 11.200 -10.503 -11.613 1.00 76.38 82 LEU A O 1
ATOM 640 N N . GLY A 1 83 ? 12.356 -11.453 -13.279 1.00 73.88 83 GLY A N 1
ATOM 641 C CA . GLY A 1 83 ? 11.903 -10.516 -14.310 1.00 73.88 83 GLY A CA 1
ATOM 642 C C . GLY A 1 83 ? 10.379 -10.480 -14.456 1.00 73.88 83 GLY A C 1
ATOM 643 O O . GLY A 1 83 ? 9.819 -9.415 -14.727 1.00 73.88 83 GLY A O 1
ATOM 644 N N . VAL A 1 84 ? 9.709 -11.607 -14.182 1.00 82.69 84 VAL A N 1
ATOM 645 C CA . VAL A 1 84 ? 8.245 -11.758 -14.203 1.00 82.69 84 VAL A CA 1
ATOM 646 C C . VAL A 1 84 ? 7.576 -10.918 -13.113 1.00 82.69 84 VAL A C 1
ATOM 648 O O . VAL A 1 84 ? 6.516 -10.347 -13.346 1.00 82.69 84 VAL A O 1
ATOM 651 N N . PHE A 1 85 ? 8.189 -10.770 -11.940 1.00 83.00 85 PHE A N 1
ATOM 652 C CA . PHE A 1 85 ? 7.649 -9.925 -10.867 1.00 83.00 85 PHE A CA 1
ATOM 653 C C . PHE A 1 85 ? 7.930 -8.436 -11.095 1.00 83.00 85 PHE A C 1
ATOM 655 O O . PHE A 1 85 ? 7.188 -7.581 -10.619 1.00 83.00 85 PHE A O 1
ATOM 662 N N . GLY A 1 86 ? 8.961 -8.115 -11.881 1.00 79.38 86 GLY A N 1
ATOM 663 C CA . GLY A 1 86 ? 9.323 -6.736 -12.194 1.00 79.38 86 GLY A CA 1
ATOM 664 C C . GLY A 1 86 ? 8.425 -6.034 -13.219 1.00 79.38 86 GLY A C 1
ATOM 665 O O . GLY A 1 86 ? 8.527 -4.813 -13.364 1.00 79.38 86 GLY A O 1
ATOM 666 N N . VAL A 1 87 ? 7.545 -6.748 -13.931 1.00 85.06 87 VAL A N 1
ATOM 667 C CA . VAL A 1 87 ? 6.672 -6.127 -14.943 1.00 85.06 87 VAL A CA 1
ATOM 668 C C . VAL A 1 87 ? 5.569 -5.264 -14.324 1.00 85.06 87 VAL A C 1
ATOM 670 O O . VAL A 1 87 ? 5.111 -5.496 -13.206 1.00 85.06 87 VAL A O 1
ATOM 673 N N . MET A 1 88 ? 5.061 -4.305 -15.105 1.00 84.75 88 MET A N 1
ATOM 674 C CA . MET A 1 88 ? 3.965 -3.427 -14.674 1.00 84.75 88 MET A CA 1
ATOM 675 C C . MET A 1 88 ? 2.714 -4.192 -14.216 1.00 84.75 88 MET A C 1
ATOM 677 O O . MET A 1 88 ? 2.044 -3.739 -13.296 1.00 84.75 88 MET A O 1
ATOM 681 N N . SER A 1 89 ? 2.414 -5.357 -14.805 1.00 88.06 89 SER A N 1
ATOM 682 C CA . SER A 1 89 ? 1.236 -6.152 -14.422 1.00 88.06 89 SER A CA 1
ATOM 683 C C . SER A 1 89 ? 1.298 -6.619 -12.963 1.00 88.06 89 SER A C 1
ATOM 685 O O . SER A 1 89 ? 0.357 -6.393 -12.200 1.00 88.06 89 SER A O 1
ATOM 687 N N . ALA A 1 90 ? 2.431 -7.200 -12.546 1.00 90.56 90 ALA A N 1
ATOM 688 C CA . ALA A 1 90 ? 2.661 -7.594 -11.156 1.00 90.56 90 ALA A CA 1
ATOM 689 C C . ALA A 1 90 ? 2.586 -6.386 -10.225 1.00 90.56 90 ALA A C 1
ATOM 691 O O . ALA A 1 90 ? 1.846 -6.418 -9.243 1.00 90.56 90 ALA A O 1
ATOM 692 N N . LYS A 1 91 ? 3.301 -5.307 -10.566 1.00 90.44 91 LYS A N 1
ATOM 693 C CA . LYS A 1 91 ? 3.382 -4.097 -9.740 1.00 90.44 91 LYS A CA 1
ATOM 694 C C . LYS A 1 91 ? 2.012 -3.484 -9.471 1.00 90.44 91 LYS A C 1
ATOM 696 O O . LYS A 1 91 ? 1.672 -3.275 -8.313 1.00 90.44 91 LYS A O 1
ATOM 701 N N . MET A 1 92 ? 1.202 -3.278 -10.510 1.00 91.06 92 MET A N 1
ATOM 702 C CA . MET A 1 92 ? -0.151 -2.726 -10.362 1.00 91.06 92 MET A CA 1
ATOM 703 C C . MET A 1 92 ? -1.047 -3.614 -9.495 1.00 91.06 92 MET A C 1
ATOM 705 O O . MET A 1 92 ? -1.772 -3.123 -8.631 1.00 91.06 92 MET A O 1
ATOM 709 N N . THR A 1 93 ? -0.945 -4.928 -9.676 1.00 94.75 93 THR A N 1
ATOM 710 C CA . THR A 1 93 ? -1.738 -5.904 -8.922 1.00 94.75 93 THR A CA 1
ATOM 711 C C . THR A 1 93 ? -1.412 -5.850 -7.436 1.00 94.75 93 THR A C 1
ATOM 713 O O . THR A 1 93 ? -2.310 -5.684 -6.609 1.00 94.75 93 THR A O 1
ATOM 716 N N . VAL A 1 94 ? -0.126 -5.924 -7.078 1.00 95.50 94 VAL A N 1
ATOM 717 C CA . VAL A 1 94 ? 0.278 -5.900 -5.668 1.00 95.50 94 VAL A CA 1
ATOM 718 C C . VAL A 1 94 ? 0.070 -4.531 -5.033 1.00 95.50 94 VAL A C 1
ATOM 720 O O . VAL A 1 94 ? -0.314 -4.482 -3.871 1.00 95.50 94 VAL A O 1
ATOM 723 N N . SER A 1 95 ? 0.201 -3.422 -5.771 1.00 94.81 95 SER A N 1
ATOM 724 C CA . SER A 1 95 ? -0.186 -2.096 -5.265 1.00 94.81 95 SER A CA 1
ATOM 725 C C . SER A 1 95 ? -1.651 -2.036 -4.861 1.00 94.81 95 SER A C 1
ATOM 727 O O . SER A 1 95 ? -1.959 -1.588 -3.760 1.00 94.81 95 SER A O 1
ATOM 729 N N . ASN A 1 96 ? -2.553 -2.516 -5.718 1.00 96.25 96 ASN A N 1
ATOM 730 C CA . ASN A 1 96 ? -3.985 -2.514 -5.428 1.00 96.25 96 ASN A CA 1
ATOM 731 C C . ASN A 1 96 ? -4.319 -3.386 -4.208 1.00 96.25 96 ASN A C 1
ATOM 733 O O . ASN A 1 96 ? -5.121 -2.986 -3.364 1.00 96.25 96 ASN A O 1
ATOM 737 N N . ILE A 1 97 ? -3.641 -4.526 -4.043 1.00 97.00 97 ILE A N 1
ATOM 738 C CA . ILE A 1 97 ? -3.779 -5.365 -2.843 1.00 97.00 97 ILE A CA 1
ATOM 739 C C . ILE A 1 97 ? -3.236 -4.650 -1.597 1.00 97.00 97 ILE A C 1
ATOM 741 O O . ILE A 1 97 ? -3.907 -4.649 -0.567 1.00 97.00 97 ILE A O 1
ATOM 745 N N . MET A 1 98 ? -2.072 -3.993 -1.667 1.00 97.06 98 MET A N 1
ATOM 746 C CA . MET A 1 98 ? -1.529 -3.216 -0.540 1.00 97.06 98 MET A CA 1
ATOM 747 C C . MET A 1 98 ? -2.468 -2.079 -0.120 1.00 97.06 98 MET A C 1
ATOM 749 O O . MET A 1 98 ? -2.647 -1.842 1.078 1.00 97.06 98 MET A O 1
ATOM 753 N N . ILE A 1 99 ? -3.111 -1.406 -1.081 1.00 96.31 99 ILE A N 1
ATOM 754 C CA . ILE A 1 99 ? -4.126 -0.377 -0.811 1.00 96.31 99 ILE A CA 1
ATOM 755 C C . ILE A 1 99 ? -5.330 -0.992 -0.096 1.00 96.31 99 ILE A C 1
ATOM 757 O O . ILE A 1 99 ? -5.740 -0.465 0.937 1.00 96.31 99 ILE A O 1
ATOM 761 N N . LEU A 1 100 ? -5.854 -2.125 -0.578 1.00 96.50 100 LEU A N 1
ATOM 762 C CA . LEU A 1 100 ? -6.956 -2.834 0.082 1.00 96.50 100 LEU A CA 1
ATOM 763 C C . LEU A 1 100 ? -6.592 -3.246 1.510 1.00 96.50 100 LEU A C 1
ATOM 765 O O . LEU A 1 100 ? -7.369 -2.994 2.425 1.00 96.50 100 LEU A O 1
ATOM 769 N N . VAL A 1 101 ? -5.406 -3.819 1.731 1.00 96.56 101 VAL A N 1
ATOM 770 C CA . VAL A 1 101 ? -4.929 -4.189 3.075 1.00 96.56 101 VAL A CA 1
ATOM 771 C C . VAL A 1 101 ? -4.864 -2.964 3.986 1.00 96.56 101 VAL A C 1
ATOM 773 O O . VAL A 1 101 ? -5.364 -3.000 5.106 1.00 96.56 101 VAL A O 1
ATOM 776 N N . THR A 1 102 ? -4.320 -1.854 3.493 1.00 96.38 102 THR A N 1
ATOM 777 C CA . THR A 1 102 ? -4.201 -0.607 4.266 1.00 96.38 102 THR A CA 1
ATOM 778 C C . THR A 1 102 ? -5.561 -0.009 4.600 1.00 96.38 102 THR A C 1
ATOM 780 O O . THR A 1 102 ? -5.801 0.408 5.734 1.00 96.38 102 THR A O 1
ATOM 783 N N . PHE A 1 103 ? -6.485 -0.018 3.642 1.00 96.50 103 PHE A N 1
ATOM 784 C CA . PHE A 1 103 ? -7.862 0.402 3.861 1.00 96.50 103 PHE A CA 1
ATOM 785 C C . PHE A 1 103 ? -8.572 -0.498 4.882 1.00 96.50 103 PHE A C 1
ATOM 787 O O . PHE A 1 103 ? -9.250 -0.003 5.783 1.00 96.50 103 PHE A O 1
ATOM 794 N N . MET A 1 104 ? -8.362 -1.814 4.819 1.00 95.75 104 MET A N 1
ATOM 795 C CA . MET A 1 104 ? -8.912 -2.744 5.805 1.00 95.75 104 MET A CA 1
ATOM 796 C C . MET A 1 104 ? -8.312 -2.539 7.198 1.00 95.75 104 MET A C 1
ATOM 798 O O . MET A 1 104 ? -9.054 -2.606 8.177 1.00 95.75 104 MET A O 1
ATOM 802 N N . SER A 1 105 ? -7.023 -2.205 7.310 1.00 95.75 105 SER A N 1
ATOM 803 C CA . SER A 1 105 ? -6.403 -1.791 8.577 1.00 95.75 105 SER A CA 1
ATOM 804 C C . SER A 1 105 ? -7.071 -0.546 9.162 1.00 95.75 105 SER A C 1
ATOM 806 O O . SER A 1 105 ? -7.314 -0.498 10.369 1.00 95.75 105 SER A O 1
ATOM 808 N N . PHE A 1 106 ? -7.432 0.429 8.323 1.00 94.88 106 PHE A N 1
ATOM 809 C CA . PHE A 1 106 ? -8.195 1.605 8.746 1.00 94.88 106 PHE A CA 1
ATOM 810 C C . PHE A 1 106 ? -9.612 1.243 9.221 1.00 94.88 106 PHE A C 1
ATOM 812 O O . PHE A 1 106 ? -10.000 1.630 10.323 1.00 94.88 106 PHE A O 1
ATOM 819 N N . ILE A 1 107 ? -10.374 0.458 8.449 1.00 94.38 107 ILE A N 1
ATOM 820 C CA . ILE A 1 107 ? -11.727 0.012 8.840 1.00 94.38 107 ILE A CA 1
ATOM 821 C C . ILE A 1 107 ? -11.686 -0.784 10.148 1.00 94.38 107 ILE A C 1
ATOM 823 O O . ILE A 1 107 ? -12.534 -0.608 11.022 1.00 94.38 107 ILE A O 1
ATOM 827 N N . MET A 1 108 ? -10.683 -1.645 10.305 1.00 93.06 108 MET A N 1
ATOM 828 C CA . MET A 1 108 ? -10.457 -2.411 11.526 1.00 93.06 108 MET A CA 1
ATOM 829 C C . MET A 1 108 ? -10.169 -1.494 12.717 1.00 93.06 108 MET A C 1
ATOM 831 O O . MET A 1 108 ? -10.776 -1.659 13.772 1.00 93.06 108 MET A O 1
ATOM 835 N N . TYR A 1 109 ? -9.303 -0.495 12.538 1.00 92.44 109 TYR A N 1
ATOM 836 C CA . TYR A 1 109 ? -9.018 0.510 13.560 1.00 92.44 109 TYR A CA 1
ATOM 837 C C . TYR A 1 109 ? -10.268 1.319 13.943 1.00 92.44 109 TYR A C 1
ATOM 839 O O . TYR A 1 109 ? -10.511 1.541 15.125 1.00 92.44 109 TYR A O 1
ATOM 847 N N . TRP A 1 110 ? -11.107 1.695 12.975 1.00 90.94 110 TRP A N 1
ATOM 848 C CA . TRP A 1 110 ? -12.342 2.451 13.223 1.00 90.94 110 TRP A CA 1
ATOM 849 C C . TRP A 1 110 ? -13.404 1.662 14.012 1.00 90.94 110 TRP A C 1
ATOM 851 O O . TRP A 1 110 ? -14.192 2.247 14.769 1.00 90.94 110 TRP A O 1
ATOM 861 N N . ARG A 1 111 ? -13.418 0.335 13.837 1.00 89.50 111 ARG A N 1
ATOM 862 C CA . ARG A 1 111 ? -14.348 -0.602 14.491 1.00 89.50 111 ARG A CA 1
ATOM 863 C C . ARG A 1 111 ? -13.845 -1.127 15.833 1.00 89.50 111 ARG A C 1
ATOM 865 O O . ARG A 1 111 ? -14.637 -1.655 16.610 1.00 89.50 111 ARG A O 1
ATOM 872 N N . ALA A 1 112 ? -12.551 -1.018 16.111 1.00 89.88 112 ALA A N 1
ATOM 873 C CA . ALA A 1 112 ? -11.980 -1.491 17.362 1.00 89.88 112 ALA A CA 1
ATOM 874 C C . ALA A 1 112 ? -12.607 -0.767 18.573 1.00 89.88 112 ALA A C 1
ATOM 876 O O . ALA A 1 112 ? -12.932 0.417 18.509 1.00 89.88 112 ALA A O 1
ATOM 877 N N . GLY A 1 113 ? -12.824 -1.506 19.668 1.00 84.75 113 GLY A N 1
ATOM 878 C CA . GLY A 1 113 ? -13.488 -0.992 20.876 1.00 84.75 113 GLY A CA 1
ATOM 879 C C . GLY A 1 113 ? -15.004 -0.792 20.759 1.00 84.75 113 GLY A C 1
ATOM 880 O O . GLY A 1 113 ? -15.608 -0.202 21.656 1.00 84.75 113 GLY A O 1
ATOM 881 N N . LYS A 1 114 ? -15.634 -1.264 19.675 1.00 87.44 114 LYS A N 1
ATOM 882 C CA . LYS A 1 114 ? -17.078 -1.138 19.440 1.00 87.44 114 LYS A CA 1
ATOM 883 C C . LYS A 1 114 ? -17.710 -2.487 19.121 1.00 87.44 114 LYS A C 1
ATOM 885 O O . LYS A 1 114 ? -17.174 -3.279 18.346 1.00 87.44 114 LYS A O 1
ATOM 890 N N . GLN A 1 115 ? -18.896 -2.717 19.670 1.00 84.69 115 GLN A N 1
ATOM 891 C CA . GLN A 1 115 ? -19.727 -3.877 19.383 1.00 84.69 115 GLN A CA 1
ATOM 892 C C . GLN A 1 115 ? -20.979 -3.445 18.624 1.00 84.69 115 GLN A C 1
ATOM 894 O O . GLN A 1 115 ? -21.810 -2.684 19.112 1.00 84.69 115 GLN A O 1
ATOM 899 N N . GLU A 1 116 ? -21.115 -3.942 17.401 1.00 84.50 116 GLU A N 1
ATOM 900 C CA . GLU A 1 116 ? -22.273 -3.689 16.545 1.00 84.50 116 GLU A CA 1
ATOM 901 C C . GLU A 1 116 ? -23.530 -4.334 17.151 1.00 84.50 116 GLU A C 1
ATOM 903 O O . GLU A 1 116 ? -23.533 -5.540 17.400 1.00 84.50 116 GLU A O 1
ATOM 908 N N . THR A 1 117 ? -24.601 -3.557 17.364 1.00 83.69 117 THR A N 1
ATOM 909 C CA . THR A 1 117 ? -25.873 -4.084 17.908 1.00 83.69 117 THR A CA 1
ATOM 910 C C . THR A 1 117 ? -26.995 -4.202 16.877 1.00 83.69 117 THR A C 1
ATOM 912 O O . THR A 1 117 ? -28.058 -4.738 17.175 1.00 83.69 117 THR A O 1
ATOM 915 N N . ALA A 1 118 ? -26.764 -3.743 15.643 1.00 84.12 118 ALA A N 1
ATOM 916 C CA . ALA A 1 118 ? -27.747 -3.843 14.572 1.00 84.12 118 ALA A CA 1
ATOM 917 C C . ALA A 1 118 ? -28.014 -5.310 14.187 1.00 84.12 118 ALA A C 1
ATOM 919 O O . ALA A 1 118 ? -27.079 -6.064 13.913 1.00 84.12 118 ALA A O 1
ATOM 920 N N . GLY A 1 119 ? -29.289 -5.703 14.073 1.00 82.56 119 GLY A N 1
ATOM 921 C CA . GLY A 1 119 ? -29.676 -7.074 13.699 1.00 82.56 119 GLY A CA 1
ATOM 922 C C . GLY A 1 119 ? -29.142 -7.523 12.330 1.00 82.56 119 GLY A C 1
ATOM 923 O O . GLY A 1 119 ? -28.847 -8.698 12.127 1.00 82.56 119 GLY A O 1
ATOM 924 N N . TRP A 1 120 ? -28.919 -6.580 11.409 1.00 86.94 120 TRP A N 1
ATOM 925 C CA . TRP A 1 120 ? -28.363 -6.834 10.075 1.00 86.94 120 TRP A CA 1
ATOM 926 C C . TRP A 1 120 ? -26.823 -6.816 10.024 1.00 86.94 120 TRP A C 1
ATOM 928 O O . TRP A 1 120 ? -26.239 -7.092 8.974 1.00 86.94 120 TRP A O 1
ATOM 938 N N . ALA A 1 121 ? -26.136 -6.558 11.144 1.00 87.31 121 ALA A N 1
ATOM 939 C CA . ALA A 1 121 ? -24.675 -6.450 11.181 1.00 87.31 121 ALA A CA 1
ATOM 940 C C . ALA A 1 121 ? -23.969 -7.744 10.755 1.00 87.31 121 ALA A C 1
ATOM 942 O O . ALA A 1 121 ? -22.945 -7.709 10.071 1.00 87.31 121 ALA A O 1
ATOM 943 N N . LYS A 1 122 ? -24.517 -8.909 11.126 1.00 87.69 122 LYS A N 1
ATOM 944 C CA . LYS A 1 122 ? -23.959 -10.209 10.721 1.00 87.69 122 LYS A CA 1
ATOM 945 C C . LYS A 1 122 ? -24.025 -10.398 9.203 1.00 87.69 122 LYS A C 1
ATOM 947 O O . LYS A 1 122 ? -23.030 -10.807 8.610 1.00 87.69 122 LYS A O 1
ATOM 952 N N . ALA A 1 123 ? -25.158 -10.054 8.590 1.00 89.00 123 ALA A N 1
ATOM 953 C CA . ALA A 1 123 ? -25.350 -10.144 7.145 1.00 89.00 123 ALA A CA 1
ATOM 954 C C . ALA A 1 123 ? -24.438 -9.162 6.396 1.00 89.00 123 ALA A C 1
ATOM 956 O O . ALA A 1 123 ? -23.714 -9.573 5.493 1.00 89.00 123 ALA A O 1
ATOM 957 N N . ALA A 1 124 ? -24.379 -7.897 6.826 1.00 88.94 124 ALA A N 1
ATOM 958 C CA . ALA A 1 124 ? -23.501 -6.905 6.204 1.00 88.94 124 ALA A CA 1
ATOM 959 C C . ALA A 1 124 ? -22.025 -7.301 6.267 1.00 88.94 124 ALA A C 1
ATOM 961 O O . ALA A 1 124 ? -21.335 -7.225 5.257 1.00 88.94 124 ALA A O 1
ATOM 962 N N . LYS A 1 125 ? -21.540 -7.801 7.410 1.00 89.56 125 LYS A N 1
ATOM 963 C CA . LYS A 1 125 ? -20.157 -8.289 7.520 1.00 89.56 125 LYS A CA 1
ATOM 964 C C . LYS A 1 125 ? -19.872 -9.477 6.615 1.00 89.56 125 LYS A C 1
ATOM 966 O O . LYS A 1 125 ? -18.784 -9.543 6.053 1.00 89.56 125 LYS A O 1
ATOM 971 N N . ALA A 1 126 ? -20.818 -10.405 6.483 1.00 91.19 126 ALA A N 1
ATOM 972 C CA . ALA A 1 126 ? -20.664 -11.543 5.584 1.00 91.19 126 ALA A CA 1
ATOM 973 C C . ALA A 1 126 ? -20.567 -11.078 4.122 1.00 91.19 126 ALA A C 1
ATOM 975 O O . ALA A 1 126 ? -19.657 -11.497 3.412 1.00 91.19 126 ALA A O 1
ATOM 976 N N . ILE A 1 127 ? -21.434 -10.148 3.708 1.00 93.00 127 ILE A N 1
ATOM 977 C CA . ILE A 1 127 ? -21.420 -9.561 2.360 1.00 93.00 127 ILE A CA 1
ATOM 978 C C . ILE A 1 127 ? -20.125 -8.781 2.119 1.00 93.00 127 ILE A C 1
ATOM 980 O O . ILE A 1 127 ? -19.473 -8.990 1.103 1.00 93.00 127 ILE A O 1
ATOM 984 N N . MET A 1 128 ? -19.706 -7.927 3.056 1.00 93.19 128 MET A N 1
ATOM 985 C CA . MET A 1 128 ? -18.438 -7.196 2.957 1.00 93.19 128 MET A CA 1
ATOM 986 C C . MET A 1 128 ? -17.246 -8.160 2.885 1.00 93.19 128 MET A C 1
ATOM 988 O O . MET A 1 128 ? -16.357 -7.981 2.062 1.00 93.19 128 MET A O 1
ATOM 992 N N . GLY A 1 129 ? -17.235 -9.222 3.693 1.00 92.19 129 GLY A N 1
ATOM 993 C CA . GLY A 1 129 ? -16.203 -10.258 3.623 1.00 92.19 129 GLY A CA 1
ATOM 994 C C . GLY A 1 129 ? -16.157 -10.941 2.254 1.00 92.19 129 GLY A C 1
ATOM 995 O O . GLY A 1 129 ? -15.085 -11.051 1.664 1.00 92.19 129 GLY A O 1
ATOM 996 N N . ALA A 1 130 ? -17.314 -11.333 1.718 1.00 94.62 130 ALA A N 1
ATOM 997 C CA . ALA A 1 130 ? -17.417 -11.942 0.395 1.00 94.62 130 ALA A CA 1
ATOM 998 C C . ALA A 1 130 ? -16.954 -10.986 -0.715 1.00 94.62 130 ALA A C 1
ATOM 1000 O O . ALA A 1 130 ? -16.133 -11.368 -1.545 1.00 94.62 130 ALA A O 1
ATOM 1001 N N . LEU A 1 131 ? -17.408 -9.729 -0.694 1.00 95.56 131 LEU A N 1
ATOM 1002 C CA . LEU A 1 131 ? -16.998 -8.703 -1.656 1.00 95.56 131 LEU A CA 1
ATOM 1003 C C . LEU A 1 131 ? -15.493 -8.444 -1.614 1.00 95.56 131 LEU A C 1
ATOM 1005 O O . LEU A 1 131 ? -14.880 -8.294 -2.665 1.00 95.56 131 LEU A O 1
ATOM 1009 N N . LEU A 1 132 ? -14.882 -8.432 -0.426 1.00 95.00 132 LEU A N 1
ATOM 1010 C CA . LEU A 1 132 ? -13.439 -8.252 -0.284 1.00 95.00 132 LEU A CA 1
ATOM 1011 C C . LEU A 1 132 ? -12.659 -9.417 -0.907 1.00 95.00 132 LEU A C 1
ATOM 1013 O O . LEU A 1 132 ? -11.679 -9.188 -1.613 1.00 95.00 132 LEU A O 1
ATOM 1017 N N . VAL A 1 133 ? -13.101 -10.658 -0.676 1.00 94.75 133 VAL A N 1
ATOM 1018 C CA . VAL A 1 133 ? -12.473 -11.853 -1.264 1.00 94.75 133 VAL A CA 1
ATOM 1019 C C . VAL A 1 133 ? -12.631 -11.850 -2.784 1.00 94.75 133 VAL A C 1
ATOM 1021 O O . VAL A 1 133 ? -11.649 -12.050 -3.496 1.00 94.75 133 VAL A O 1
ATOM 1024 N N . ILE A 1 134 ? -13.833 -11.558 -3.286 1.00 96.56 134 ILE A N 1
ATOM 1025 C CA . ILE A 1 134 ? -14.107 -11.459 -4.726 1.00 96.56 134 ILE A CA 1
ATOM 1026 C C . ILE A 1 134 ? -13.250 -10.361 -5.360 1.00 96.56 134 ILE A C 1
ATOM 1028 O O . ILE A 1 134 ? -12.631 -10.601 -6.393 1.00 96.56 134 ILE A O 1
ATOM 1032 N N . ALA A 1 135 ? -13.154 -9.187 -4.734 1.00 96.19 135 ALA A N 1
ATOM 1033 C CA . ALA A 1 135 ? -12.315 -8.092 -5.212 1.00 96.19 135 ALA A CA 1
ATOM 1034 C C . ALA A 1 135 ? -10.832 -8.485 -5.253 1.00 96.19 135 ALA A C 1
ATOM 1036 O O . ALA A 1 135 ? -10.164 -8.229 -6.253 1.00 96.19 135 ALA A O 1
ATOM 1037 N N . GLY A 1 136 ? -10.325 -9.152 -4.211 1.00 95.62 136 GLY A N 1
ATOM 1038 C CA . GLY A 1 136 ? -8.954 -9.662 -4.182 1.00 95.62 136 GLY A CA 1
ATOM 1039 C C . GLY A 1 136 ? -8.676 -10.655 -5.313 1.00 95.62 136 GLY A C 1
ATOM 1040 O O . GLY A 1 136 ? -7.691 -10.500 -6.034 1.00 95.62 136 GLY A O 1
ATOM 1041 N N . ILE A 1 137 ? -9.571 -11.626 -5.524 1.00 96.31 137 ILE A N 1
ATOM 1042 C CA . ILE A 1 137 ? -9.466 -12.598 -6.623 1.00 96.31 137 ILE A CA 1
ATOM 1043 C C . ILE A 1 137 ? -9.516 -11.882 -7.975 1.00 96.31 137 ILE A C 1
ATOM 1045 O O . ILE A 1 137 ? -8.660 -12.128 -8.819 1.00 96.31 137 ILE A O 1
ATOM 1049 N N . ALA A 1 138 ? -10.466 -10.968 -8.176 1.00 96.25 138 ALA A N 1
ATOM 1050 C CA . ALA A 1 138 ? -10.607 -10.223 -9.423 1.00 96.25 138 ALA A CA 1
ATOM 1051 C C . ALA A 1 138 ? -9.347 -9.405 -9.746 1.00 96.25 138 ALA A C 1
ATOM 1053 O O . ALA A 1 138 ? -8.865 -9.444 -10.877 1.00 96.25 138 ALA A O 1
ATOM 1054 N N . VAL A 1 139 ? -8.762 -8.723 -8.754 1.00 96.56 139 VAL A N 1
ATOM 1055 C CA . VAL A 1 139 ? -7.508 -7.972 -8.922 1.00 96.56 139 VAL A CA 1
ATOM 1056 C C . VAL A 1 139 ? -6.366 -8.902 -9.335 1.00 96.56 139 VAL A C 1
ATOM 1058 O O . VAL A 1 139 ? -5.661 -8.592 -10.297 1.00 96.56 139 VAL A O 1
ATOM 1061 N N . VAL A 1 140 ? -6.217 -10.058 -8.679 1.00 95.50 140 VAL A N 1
ATOM 1062 C CA . VAL A 1 140 ? -5.184 -11.052 -9.023 1.00 95.50 140 VAL A CA 1
ATOM 1063 C C . VAL A 1 140 ? -5.398 -11.622 -10.425 1.00 95.50 140 VAL A C 1
ATOM 1065 O O . VAL A 1 140 ? -4.450 -11.670 -11.204 1.00 95.50 140 VAL A O 1
ATOM 1068 N N . VAL A 1 141 ? -6.628 -11.997 -10.784 1.00 95.12 141 VAL A N 1
ATOM 1069 C CA . VAL A 1 141 ? -6.963 -12.550 -12.108 1.00 95.12 141 VAL A CA 1
ATOM 1070 C C . VAL A 1 141 ? -6.661 -11.542 -13.214 1.00 95.12 141 VAL A C 1
ATOM 1072 O O . VAL A 1 141 ? -5.981 -11.889 -14.177 1.00 95.12 141 VAL A O 1
ATOM 1075 N N . LEU A 1 142 ? -7.084 -10.282 -13.061 1.00 93.50 142 LEU A N 1
ATOM 1076 C CA . LEU A 1 142 ? -6.745 -9.211 -14.009 1.00 93.50 142 LEU A CA 1
ATOM 1077 C C . LEU A 1 142 ? -5.227 -9.006 -14.111 1.00 93.50 142 LEU A C 1
ATOM 1079 O O . LEU A 1 142 ? -4.696 -8.760 -15.194 1.00 93.50 142 LEU A O 1
ATOM 1083 N N . GLY A 1 143 ? -4.523 -9.152 -12.988 1.00 92.25 143 GLY A N 1
ATOM 1084 C CA . GLY A 1 143 ? -3.071 -9.059 -12.906 1.00 92.25 143 GLY A CA 1
ATOM 1085 C C . GLY A 1 143 ? -2.343 -10.142 -13.690 1.00 92.25 143 GLY A C 1
ATOM 1086 O O . GLY A 1 143 ? -1.441 -9.838 -14.473 1.00 92.25 143 GLY A O 1
ATOM 1087 N N . VAL A 1 144 ? -2.759 -11.397 -13.508 1.00 92.69 144 VAL A N 1
ATOM 1088 C CA . VAL A 1 144 ? -2.229 -12.562 -14.229 1.00 92.69 144 VAL A CA 1
ATOM 1089 C C . VAL A 1 144 ? -2.574 -12.467 -15.711 1.00 92.69 144 VAL A C 1
ATOM 1091 O O . VAL A 1 144 ? -1.711 -12.675 -16.560 1.00 92.69 144 VAL A O 1
ATOM 1094 N N . TRP A 1 145 ? -3.799 -12.068 -16.050 1.00 91.25 145 TRP A N 1
ATOM 1095 C CA . TRP A 1 145 ? -4.198 -11.936 -17.448 1.00 91.25 145 TRP A CA 1
ATOM 1096 C C . TRP A 1 145 ? -3.432 -10.820 -18.170 1.00 91.25 145 TRP A C 1
ATOM 1098 O O . TRP A 1 145 ? -3.100 -10.950 -19.347 1.00 91.25 145 TRP A O 1
ATOM 1108 N N . GLY A 1 146 ? -3.049 -9.754 -17.462 1.00 89.38 146 GLY A N 1
ATOM 1109 C CA . GLY A 1 146 ? -2.244 -8.666 -18.022 1.00 89.38 146 GLY A CA 1
ATOM 1110 C C . GLY A 1 146 ? -0.866 -9.084 -18.561 1.00 89.38 146 GLY A C 1
ATOM 1111 O O . GLY A 1 146 ? -0.278 -8.332 -19.343 1.00 89.38 146 GLY A O 1
ATOM 1112 N N . TYR A 1 147 ? -0.359 -10.273 -18.214 1.00 89.31 147 TYR A N 1
ATOM 1113 C CA . TYR A 1 147 ? 0.862 -10.834 -18.810 1.00 89.31 147 TYR A CA 1
ATOM 1114 C C . TYR A 1 147 ? 0.679 -11.264 -20.268 1.00 89.31 147 TYR A C 1
ATOM 1116 O O . TYR A 1 147 ? 1.629 -11.200 -21.043 1.00 89.31 147 TYR A O 1
ATOM 1124 N N . PHE A 1 148 ? -0.534 -11.663 -20.650 1.00 91.19 148 PHE A N 1
ATOM 1125 C CA . PHE A 1 148 ? -0.830 -12.249 -21.962 1.00 91.19 148 PHE A CA 1
ATOM 1126 C C . PHE A 1 148 ? -1.412 -11.242 -22.957 1.00 91.19 148 PHE A C 1
ATOM 1128 O O . PHE A 1 148 ? -1.804 -11.603 -24.062 1.00 91.19 148 PHE A O 1
ATOM 1135 N N . VAL A 1 149 ? -1.502 -9.974 -22.560 1.00 90.25 149 VAL A N 1
ATOM 1136 C CA . VAL A 1 149 ? -2.237 -8.937 -23.280 1.00 90.25 149 VAL A CA 1
ATOM 1137 C C . VAL A 1 149 ? -1.294 -7.779 -23.654 1.00 90.25 149 VAL A C 1
ATOM 1139 O O . VAL A 1 149 ? -0.398 -7.438 -22.868 1.00 90.25 149 VAL A O 1
ATOM 1142 N N . PRO A 1 150 ? -1.478 -7.131 -24.826 1.00 90.69 150 PRO A N 1
ATOM 1143 C CA . PRO A 1 150 ? -0.695 -5.963 -25.221 1.00 90.69 150 PRO A CA 1
ATOM 1144 C C . PRO A 1 150 ? -0.698 -4.843 -24.173 1.00 90.69 150 PRO A C 1
ATOM 1146 O O . PRO A 1 150 ? -1.685 -4.620 -23.467 1.00 90.69 150 PRO A O 1
ATOM 1149 N N . ALA A 1 151 ? 0.399 -4.080 -24.112 1.00 85.62 151 ALA A N 1
ATOM 1150 C CA . ALA A 1 151 ? 0.590 -3.030 -23.109 1.00 85.62 151 ALA A CA 1
ATOM 1151 C C . ALA A 1 151 ? -0.532 -1.978 -23.104 1.00 85.62 151 ALA A C 1
ATOM 1153 O O . ALA A 1 151 ? -0.942 -1.542 -22.030 1.00 85.62 151 ALA A O 1
ATOM 1154 N N . ILE A 1 152 ? -1.063 -1.626 -24.280 1.00 87.06 152 ILE A N 1
ATOM 1155 C CA . ILE A 1 152 ? -2.158 -0.660 -24.415 1.00 87.06 152 ILE A CA 1
ATOM 1156 C C . ILE A 1 152 ? -3.429 -1.134 -23.702 1.00 87.06 152 ILE A C 1
ATOM 1158 O O . ILE A 1 152 ? -4.045 -0.361 -22.974 1.00 87.06 152 ILE A O 1
ATOM 1162 N N . ILE A 1 153 ? -3.785 -2.417 -23.829 1.00 89.38 153 ILE A N 1
ATOM 1163 C CA . ILE A 1 153 ? -4.990 -2.955 -23.193 1.00 89.38 153 ILE A CA 1
ATOM 1164 C C . ILE A 1 153 ? -4.761 -3.115 -21.685 1.00 89.38 153 ILE A C 1
ATOM 1166 O O . ILE A 1 153 ? -5.623 -2.763 -20.877 1.00 89.38 153 ILE A O 1
ATOM 1170 N N . ARG A 1 154 ? -3.569 -3.582 -21.293 1.00 89.38 154 ARG A N 1
ATOM 1171 C CA . ARG A 1 154 ? -3.188 -3.713 -19.881 1.00 89.38 154 ARG A CA 1
ATOM 1172 C C . ARG A 1 154 ? -3.290 -2.377 -19.138 1.00 89.38 154 ARG A C 1
ATOM 1174 O O . ARG A 1 154 ? -3.816 -2.342 -18.029 1.00 89.38 154 ARG A O 1
ATOM 1181 N N . ILE A 1 155 ? -2.791 -1.293 -19.731 1.00 86.00 155 ILE A N 1
ATOM 1182 C CA . ILE A 1 155 ? -2.785 0.034 -19.100 1.00 86.00 155 ILE A CA 1
ATOM 1183 C C . ILE A 1 155 ? -4.177 0.674 -19.153 1.00 86.00 155 ILE A C 1
ATOM 1185 O O . ILE A 1 155 ? -4.662 1.138 -18.126 1.00 86.00 155 ILE A O 1
ATOM 1189 N N . ASN A 1 156 ? -4.847 0.667 -20.307 1.00 87.75 156 ASN A N 1
ATOM 1190 C CA . ASN A 1 156 ? -6.095 1.421 -20.469 1.00 87.75 156 ASN A CA 1
ATOM 1191 C C . ASN A 1 156 ? -7.321 0.723 -19.875 1.00 87.75 156 ASN A C 1
ATOM 1193 O O . ASN A 1 156 ? -8.246 1.405 -19.449 1.00 87.75 156 ASN A O 1
ATOM 1197 N N . TYR A 1 157 ? -7.344 -0.613 -19.829 1.00 91.19 157 TYR A N 1
ATOM 1198 C CA . TYR A 1 157 ? -8.512 -1.358 -19.350 1.00 91.19 157 TYR A CA 1
ATOM 1199 C C . TYR A 1 157 ? -8.227 -2.097 -18.048 1.00 91.19 157 TYR A C 1
ATOM 1201 O O . TYR A 1 157 ? -8.934 -1.881 -17.070 1.00 91.19 157 TYR A O 1
ATOM 1209 N N . PHE A 1 158 ? -7.193 -2.944 -17.987 1.00 91.19 158 PHE A N 1
ATOM 1210 C CA . PHE A 1 158 ? -6.997 -3.809 -16.811 1.00 91.19 158 PHE A CA 1
ATOM 1211 C C . PHE A 1 158 ? -6.538 -3.026 -15.583 1.00 91.19 158 PHE A C 1
ATOM 1213 O O . PHE A 1 158 ? -7.091 -3.209 -14.501 1.00 91.19 158 PHE A O 1
ATOM 1220 N N . SER A 1 159 ? -5.582 -2.110 -15.744 1.00 90.88 159 SER A N 1
ATOM 1221 C CA . SER A 1 159 ? -5.148 -1.225 -14.659 1.00 90.88 159 SER A CA 1
ATOM 1222 C C . SER A 1 159 ? -6.297 -0.345 -14.162 1.00 90.88 159 SER A C 1
ATOM 1224 O O . SER A 1 159 ? -6.495 -0.216 -12.955 1.00 90.88 159 SER A O 1
ATOM 1226 N N . VAL A 1 160 ? -7.085 0.228 -15.078 1.00 93.94 160 VAL A N 1
ATOM 1227 C CA . VAL A 1 160 ? -8.254 1.047 -14.723 1.00 93.94 160 VAL A CA 1
ATOM 1228 C C . VAL A 1 160 ? -9.296 0.208 -13.983 1.00 93.94 160 VAL A C 1
ATOM 1230 O O . VAL A 1 160 ? -9.762 0.617 -12.924 1.00 93.94 160 VAL A O 1
ATOM 1233 N N . ALA A 1 161 ? -9.603 -0.997 -14.467 1.00 95.19 161 ALA A N 1
ATOM 1234 C CA . ALA A 1 161 ? -10.541 -1.909 -13.820 1.00 95.19 161 ALA A CA 1
ATOM 1235 C C . ALA A 1 161 ? -10.090 -2.303 -12.405 1.00 95.19 161 ALA A C 1
ATOM 1237 O O . ALA A 1 161 ? -10.902 -2.261 -11.483 1.00 95.19 161 ALA A O 1
ATOM 1238 N N . GLN A 1 162 ? -8.807 -2.625 -12.198 1.00 95.94 162 GLN A N 1
ATOM 1239 C CA . GLN A 1 162 ? -8.284 -2.922 -10.860 1.00 95.94 162 GLN A CA 1
ATOM 1240 C C . GLN A 1 162 ? -8.479 -1.740 -9.901 1.00 95.94 162 GLN A C 1
ATOM 1242 O O . GLN A 1 162 ? -8.964 -1.933 -8.787 1.00 95.94 162 GLN A O 1
ATOM 1247 N N . VAL A 1 163 ? -8.156 -0.517 -10.334 1.00 95.50 163 VAL A N 1
ATOM 1248 C CA . VAL A 1 163 ? -8.349 0.690 -9.513 1.00 95.50 163 VAL A CA 1
ATOM 1249 C C . VAL A 1 163 ? -9.831 0.919 -9.215 1.00 95.50 163 VAL A C 1
ATOM 1251 O O . VAL A 1 163 ? -10.183 1.198 -8.072 1.00 95.50 163 VAL A O 1
ATOM 1254 N N . LEU A 1 164 ? -10.716 0.751 -10.202 1.00 97.06 164 LEU A N 1
ATOM 1255 C CA . LEU A 1 164 ? -12.162 0.882 -10.007 1.00 97.06 164 LEU A CA 1
ATOM 1256 C C . LEU A 1 164 ? -12.711 -0.151 -9.019 1.00 97.06 164 LEU A C 1
ATOM 1258 O O . LEU A 1 164 ? -13.555 0.202 -8.201 1.00 97.06 164 LEU A O 1
ATOM 1262 N N . ILE A 1 165 ? -12.212 -1.391 -9.034 1.00 97.00 165 ILE A N 1
ATOM 1263 C CA . ILE A 1 165 ? -12.573 -2.419 -8.045 1.00 97.00 165 ILE A CA 1
ATOM 1264 C C . ILE A 1 165 ? -12.166 -1.971 -6.636 1.00 97.00 165 ILE A C 1
ATOM 1266 O O . ILE A 1 165 ? -12.966 -2.057 -5.703 1.00 97.00 165 ILE A O 1
ATOM 1270 N N . VAL A 1 166 ? -10.943 -1.460 -6.467 1.00 96.75 166 VAL A N 1
ATOM 1271 C CA . VAL A 1 166 ? -10.464 -0.969 -5.165 1.00 96.75 166 VAL A CA 1
ATOM 1272 C C . VAL A 1 166 ? -11.293 0.223 -4.689 1.00 96.75 166 VAL A C 1
ATOM 1274 O O . VAL A 1 166 ? -11.762 0.226 -3.550 1.00 96.75 166 VAL A O 1
ATOM 1277 N N . LEU A 1 167 ? -11.536 1.203 -5.560 1.00 96.94 167 LEU A N 1
ATOM 1278 C CA . LEU A 1 167 ? -12.366 2.367 -5.248 1.00 96.94 167 LEU A CA 1
ATOM 1279 C C . LEU A 1 167 ? -13.802 1.966 -4.912 1.00 96.94 167 LEU A C 1
ATOM 1281 O O . LEU A 1 167 ? -14.366 2.495 -3.958 1.00 96.94 167 LEU A O 1
ATOM 1285 N N . PHE A 1 168 ? -14.374 1.002 -5.632 1.00 97.19 168 PHE A N 1
ATOM 1286 C CA . PHE A 1 168 ? -15.693 0.457 -5.330 1.00 97.19 168 PHE A CA 1
ATOM 1287 C C . PHE A 1 168 ? -15.742 -0.126 -3.916 1.00 97.19 168 PHE A C 1
ATOM 1289 O O . PHE A 1 168 ? -16.666 0.186 -3.162 1.00 97.19 168 PHE A O 1
ATOM 1296 N N . ILE A 1 169 ? -14.733 -0.904 -3.509 1.00 97.38 169 ILE A N 1
ATOM 1297 C CA . ILE A 1 169 ? -14.647 -1.420 -2.135 1.00 97.38 169 ILE A CA 1
ATOM 1298 C C . ILE A 1 169 ? -14.547 -0.270 -1.132 1.00 97.38 169 ILE A C 1
ATOM 1300 O O . ILE A 1 169 ? -15.294 -0.254 -0.157 1.00 97.38 169 ILE A O 1
ATOM 1304 N N . MET A 1 170 ? -13.689 0.721 -1.378 1.00 96.00 170 MET A N 1
ATOM 1305 C CA . MET A 1 170 ? -13.505 1.857 -0.469 1.00 96.00 170 MET A CA 1
ATOM 1306 C C . MET A 1 170 ? -14.787 2.683 -0.296 1.00 96.00 170 MET A C 1
ATOM 1308 O O . MET A 1 170 ? -15.199 2.967 0.834 1.00 96.00 170 MET A O 1
ATOM 1312 N N . VAL A 1 171 ? -15.444 3.030 -1.403 1.00 95.81 171 VAL A N 1
ATOM 1313 C CA . VAL A 1 171 ? -16.679 3.827 -1.430 1.00 95.81 171 VAL A CA 1
ATOM 1314 C C . VAL A 1 171 ? -17.869 3.040 -0.891 1.00 95.81 171 VAL A C 1
ATOM 1316 O O . VAL A 1 171 ? -18.754 3.644 -0.304 1.00 95.81 171 VAL A O 1
ATOM 1319 N N . THR A 1 172 ? -17.892 1.712 -1.012 1.00 94.38 172 THR A N 1
ATOM 1320 C CA . THR A 1 172 ? -18.981 0.883 -0.464 1.00 94.38 172 THR A CA 1
ATOM 1321 C C . THR A 1 172 ? -18.784 0.599 1.025 1.00 94.38 172 THR A C 1
ATOM 1323 O O . THR A 1 172 ? -19.713 0.717 1.824 1.00 94.38 172 THR A O 1
ATOM 1326 N N . PHE A 1 173 ? -17.569 0.242 1.445 1.00 95.75 173 PHE A N 1
ATOM 1327 C CA . PHE A 1 173 ? -17.317 -0.209 2.816 1.00 95.75 173 PHE A CA 1
ATOM 1328 C C . PHE A 1 173 ? -17.305 0.942 3.811 1.00 95.75 173 PHE A C 1
ATOM 1330 O O . PHE A 1 173 ? -17.725 0.748 4.951 1.00 95.75 173 PHE A O 1
ATOM 1337 N N . THR A 1 174 ? -16.852 2.129 3.407 1.00 94.69 174 THR A N 1
ATOM 1338 C CA . THR A 1 174 ? -16.826 3.310 4.280 1.00 94.69 174 THR A CA 1
ATOM 1339 C C . THR A 1 174 ? -18.226 3.692 4.786 1.00 94.69 174 THR A C 1
ATOM 1341 O O . THR A 1 174 ? -18.411 3.714 6.004 1.00 94.69 174 THR A O 1
ATOM 1344 N N . PRO A 1 175 ? -19.244 3.932 3.931 1.00 93.69 175 PRO A N 1
ATOM 1345 C CA . PRO A 1 175 ? -20.590 4.266 4.387 1.00 93.69 175 PRO A CA 1
ATOM 1346 C C . PRO A 1 175 ? -21.279 3.091 5.080 1.00 93.69 175 PRO A C 1
ATOM 1348 O O . PRO A 1 175 ? -21.928 3.308 6.099 1.00 93.69 175 PRO A O 1
ATOM 1351 N N . LEU A 1 176 ? -21.107 1.849 4.609 1.00 91.50 176 LEU A N 1
ATOM 1352 C CA . LEU A 1 176 ? -21.662 0.680 5.305 1.00 91.50 176 LEU A CA 1
ATOM 1353 C C . LEU A 1 176 ? -21.110 0.561 6.727 1.00 91.50 176 LEU A C 1
ATOM 1355 O O . LEU A 1 176 ? -21.873 0.362 7.672 1.00 91.50 176 LEU A O 1
ATOM 1359 N N . THR A 1 177 ? -19.800 0.754 6.897 1.00 92.62 177 THR A N 1
ATOM 1360 C CA . THR A 1 177 ? -19.176 0.785 8.223 1.00 92.62 177 THR A CA 1
ATOM 1361 C C . THR A 1 177 ? -19.718 1.956 9.036 1.00 92.62 177 THR A C 1
ATOM 1363 O O . THR A 1 177 ? -20.117 1.748 10.176 1.00 92.62 177 THR A O 1
ATOM 1366 N N . ALA A 1 178 ? -19.826 3.157 8.459 1.00 91.69 178 ALA A N 1
ATOM 1367 C CA . ALA A 1 178 ? -20.394 4.322 9.139 1.00 91.69 178 ALA A CA 1
ATOM 1368 C C . ALA A 1 178 ? -21.806 4.044 9.683 1.00 91.69 178 ALA A C 1
ATOM 1370 O O . ALA A 1 178 ? -22.097 4.347 10.839 1.00 91.69 178 ALA A O 1
ATOM 1371 N N . LEU A 1 179 ? -22.670 3.435 8.865 1.00 91.12 179 LEU A N 1
ATOM 1372 C CA . LEU A 1 179 ? -24.041 3.076 9.230 1.00 91.12 179 LEU A CA 1
ATOM 1373 C C . LEU A 1 179 ? -24.077 2.014 10.332 1.00 91.12 179 LEU A C 1
ATOM 1375 O O . LEU A 1 179 ? -24.829 2.170 11.291 1.00 91.12 179 LEU A O 1
ATOM 1379 N N . LEU A 1 180 ? -23.232 0.982 10.246 1.00 89.25 180 LEU A N 1
ATOM 1380 C CA . LEU A 1 180 ? -23.099 -0.028 11.302 1.00 89.25 180 LEU A CA 1
ATOM 1381 C C . LEU A 1 180 ? -22.624 0.583 12.624 1.00 89.25 180 LEU A C 1
ATOM 1383 O O . LEU A 1 180 ? -23.083 0.182 13.695 1.00 89.25 180 LEU A O 1
ATOM 1387 N N . MET A 1 181 ? -21.726 1.568 12.557 1.00 88.44 181 MET A N 1
ATOM 1388 C CA . MET A 1 181 ? -21.184 2.234 13.739 1.00 88.44 181 MET A CA 1
ATOM 1389 C C . MET A 1 181 ? -22.198 3.150 14.435 1.00 88.44 181 MET A C 1
ATOM 1391 O O . MET A 1 181 ? -22.047 3.370 15.633 1.00 88.44 181 MET A O 1
ATOM 1395 N N . LYS A 1 182 ? -23.258 3.626 13.759 1.00 87.25 182 LYS A N 1
ATOM 1396 C CA . LYS A 1 182 ? -24.324 4.423 14.407 1.00 87.25 182 LYS A CA 1
ATOM 1397 C C . LYS A 1 182 ? -25.081 3.645 15.483 1.00 87.25 182 LYS A C 1
ATOM 1399 O O . LYS A 1 182 ? -25.540 4.231 16.454 1.00 87.25 182 LYS A O 1
ATOM 1404 N N . SER A 1 183 ? -25.210 2.333 15.308 1.00 83.12 183 SER A N 1
ATOM 1405 C CA . SER A 1 183 ? -25.881 1.441 16.258 1.00 83.12 183 SER A CA 1
ATOM 1406 C C . SER A 1 183 ? -24.887 0.654 17.116 1.00 83.12 183 SER A C 1
ATOM 1408 O O . SER A 1 183 ? -25.269 -0.321 17.761 1.00 83.12 183 SER A O 1
ATOM 1410 N N . ALA A 1 184 ? -23.597 0.985 17.094 1.00 85.19 184 ALA A N 1
ATOM 1411 C CA . ALA A 1 184 ? -22.608 0.243 17.862 1.00 85.19 184 ALA A CA 1
ATOM 1412 C C . ALA A 1 184 ? -22.555 0.739 19.314 1.00 85.19 184 ALA A C 1
ATOM 1414 O O . ALA A 1 184 ? -22.544 1.940 19.570 1.00 85.19 184 ALA A O 1
ATOM 1415 N N . LYS A 1 185 ? -22.490 -0.195 20.266 1.00 84.19 185 LYS A N 1
ATOM 1416 C CA . LYS A 1 185 ? -22.173 0.106 21.665 1.00 84.19 185 LYS A CA 1
ATOM 1417 C C . LYS A 1 185 ? -20.658 0.150 21.825 1.00 84.19 185 LYS A C 1
ATOM 1419 O O . LYS A 1 185 ? -19.968 -0.777 21.398 1.00 84.19 185 LYS A O 1
ATOM 1424 N N . THR A 1 186 ? -20.139 1.205 22.439 1.00 84.06 186 THR A N 1
ATOM 1425 C CA . THR A 1 186 ? -18.721 1.293 22.805 1.00 84.06 186 THR A CA 1
ATOM 1426 C C . THR A 1 186 ? -18.446 0.297 23.928 1.00 84.06 186 THR A C 1
ATOM 1428 O O . THR A 1 186 ? -19.053 0.384 24.991 1.00 84.06 186 THR A O 1
ATOM 1431 N N . THR A 1 187 ? -17.579 -0.687 23.684 1.00 79.88 187 THR A N 1
ATOM 1432 C CA . THR A 1 187 ? -17.183 -1.680 24.698 1.00 79.88 187 THR A CA 1
ATOM 1433 C C . THR A 1 187 ? -16.008 -1.190 25.527 1.00 79.88 187 THR A C 1
ATOM 1435 O O . THR A 1 187 ? -15.923 -1.502 26.709 1.00 79.88 187 THR A O 1
ATOM 1438 N N . THR A 1 188 ? -15.116 -0.417 24.906 1.00 81.00 188 THR A N 1
ATOM 1439 C CA . THR A 1 188 ? -13.965 0.186 25.572 1.00 81.00 188 THR A CA 1
ATOM 1440 C C . THR A 1 188 ? -13.757 1.597 25.047 1.00 81.00 188 THR A C 1
ATOM 1442 O O . THR A 1 188 ? -13.739 1.811 23.835 1.00 81.00 188 THR A O 1
ATOM 1445 N N . GLU A 1 189 ? -13.539 2.542 25.956 1.00 81.31 189 GLU A N 1
ATOM 1446 C CA . GLU A 1 189 ? -13.148 3.903 25.602 1.00 81.31 189 GLU A CA 1
ATOM 1447 C C . GLU A 1 189 ? -11.720 3.951 25.047 1.00 81.31 189 GLU A C 1
ATOM 1449 O O . GLU A 1 189 ? -10.799 3.291 25.541 1.00 81.31 189 GLU A O 1
ATOM 1454 N N . MET A 1 190 ? -11.532 4.748 23.996 1.00 84.88 190 MET A N 1
ATOM 1455 C CA . MET A 1 190 ? -10.224 4.954 23.388 1.00 84.88 190 MET A CA 1
ATOM 1456 C C . MET A 1 190 ? -9.382 5.884 24.267 1.00 84.88 190 MET A C 1
ATOM 1458 O O . MET A 1 190 ? -9.742 7.036 24.503 1.00 84.88 190 MET A O 1
ATOM 1462 N N . VAL A 1 191 ? -8.218 5.406 24.705 1.00 87.88 191 VAL A N 1
ATOM 1463 C CA . VAL A 1 191 ? -7.291 6.179 25.536 1.00 87.88 191 VAL A CA 1
ATOM 1464 C C . VAL A 1 191 ? -6.316 6.939 24.642 1.00 87.88 191 VAL A C 1
ATOM 1466 O O . VAL A 1 191 ? -5.419 6.364 24.017 1.00 87.88 191 VAL A O 1
ATOM 1469 N N . TRP A 1 192 ? -6.487 8.257 24.584 1.00 83.00 192 TRP A N 1
ATOM 1470 C CA . TRP A 1 192 ? -5.577 9.157 23.878 1.00 83.00 192 TRP A CA 1
ATOM 1471 C C . TRP A 1 192 ? -4.231 9.275 24.603 1.00 83.00 192 TRP A C 1
ATOM 1473 O O . TRP A 1 192 ? -4.128 9.043 25.803 1.00 83.00 192 TRP A O 1
ATOM 1483 N N . GLY A 1 193 ? -3.165 9.580 23.861 1.00 80.69 193 GLY A N 1
ATOM 1484 C CA . GLY A 1 193 ? -1.810 9.728 24.415 1.00 80.69 193 GLY A CA 1
ATOM 1485 C C . GLY A 1 193 ? -1.110 8.420 24.813 1.00 80.69 193 GLY A C 1
ATOM 1486 O O . GLY A 1 193 ? 0.113 8.395 24.914 1.00 80.69 193 GLY A O 1
ATOM 1487 N N . LYS A 1 194 ? -1.833 7.301 24.955 1.00 85.81 194 LYS A N 1
ATOM 1488 C CA . LYS A 1 194 ? -1.248 5.985 25.253 1.00 85.81 194 LYS A CA 1
ATOM 1489 C C . LYS A 1 194 ? -0.760 5.289 23.980 1.00 85.81 194 LYS A C 1
ATOM 1491 O O . LYS A 1 194 ? -1.409 4.394 23.439 1.00 85.81 194 LYS A O 1
ATOM 1496 N N . MET A 1 195 ? 0.396 5.715 23.477 1.00 89.25 195 MET A N 1
ATOM 1497 C CA . MET A 1 195 ? 1.040 5.109 22.311 1.00 89.25 195 MET A CA 1
ATOM 1498 C C . MET A 1 195 ? 2.541 4.941 22.563 1.00 89.25 195 MET A C 1
ATOM 1500 O O . MET A 1 195 ? 3.171 5.851 23.095 1.00 89.25 195 MET A O 1
ATOM 1504 N N . PRO A 1 196 ? 3.153 3.805 22.196 1.00 91.62 196 PRO A N 1
ATOM 1505 C CA . PRO A 1 196 ? 4.593 3.654 22.346 1.00 91.62 196 PRO A CA 1
ATOM 1506 C C . PRO A 1 196 ? 5.338 4.536 21.342 1.00 91.62 196 PRO A C 1
ATOM 1508 O O . PRO A 1 196 ? 4.885 4.735 20.214 1.00 91.62 196 PRO A O 1
ATOM 1511 N N . ILE A 1 197 ? 6.531 4.988 21.733 1.00 92.31 197 ILE A N 1
ATOM 1512 C CA . ILE A 1 197 ? 7.361 5.950 20.983 1.00 92.31 197 ILE A CA 1
ATOM 1513 C C . ILE A 1 197 ? 7.581 5.505 19.525 1.00 92.31 197 ILE A C 1
ATOM 1515 O O . ILE A 1 197 ? 7.490 6.306 18.597 1.00 92.31 197 ILE A O 1
ATOM 1519 N N . ARG A 1 198 ? 7.750 4.196 19.295 1.00 93.00 198 ARG A N 1
ATOM 1520 C CA . ARG A 1 198 ? 7.903 3.598 17.957 1.00 93.00 198 ARG A CA 1
ATOM 1521 C C . ARG A 1 198 ? 6.765 3.901 16.979 1.00 93.00 198 ARG A C 1
ATOM 1523 O O . ARG A 1 198 ? 7.001 3.968 15.778 1.00 93.00 198 ARG A O 1
ATOM 1530 N N . ALA A 1 199 ? 5.541 4.096 17.465 1.00 91.38 199 ALA A N 1
ATOM 1531 C CA . ALA A 1 199 ? 4.434 4.501 16.607 1.00 91.38 199 ALA A CA 1
ATOM 1532 C C . ALA A 1 199 ? 4.531 5.981 16.205 1.00 91.38 199 ALA A C 1
ATOM 1534 O O . ALA A 1 199 ? 4.200 6.321 15.073 1.00 91.38 199 ALA A O 1
ATOM 1535 N N . GLY A 1 200 ? 5.043 6.840 17.094 1.00 90.06 200 GLY A N 1
ATOM 1536 C CA . GLY A 1 200 ? 5.363 8.232 16.775 1.00 90.06 200 GLY A CA 1
ATOM 1537 C C . GLY A 1 200 ? 6.421 8.328 15.675 1.00 90.06 200 GLY A C 1
ATOM 1538 O O . GLY A 1 200 ? 6.198 9.016 14.682 1.00 90.06 200 GLY A O 1
ATOM 1539 N N . TYR A 1 201 ? 7.505 7.547 15.783 1.00 92.25 201 TYR A N 1
ATOM 1540 C CA . TYR A 1 201 ? 8.508 7.453 14.714 1.00 92.25 201 TYR A CA 1
ATOM 1541 C C . TYR A 1 201 ? 7.894 7.002 13.390 1.00 92.25 201 TYR A C 1
ATOM 1543 O O . TYR A 1 201 ? 8.171 7.609 12.367 1.00 92.25 201 TYR A O 1
ATOM 1551 N N . SER A 1 202 ? 7.015 5.997 13.402 1.00 92.56 202 SER A N 1
ATOM 1552 C CA . SER A 1 202 ? 6.336 5.519 12.190 1.00 92.56 202 SER A CA 1
ATOM 1553 C C . SER A 1 202 ? 5.482 6.596 11.511 1.00 92.56 202 SER A C 1
ATOM 1555 O O . SER A 1 202 ? 5.438 6.668 10.285 1.00 92.56 202 SER A O 1
ATOM 1557 N N . LEU A 1 203 ? 4.805 7.442 12.293 1.00 91.12 203 LEU A N 1
ATOM 1558 C CA . LEU A 1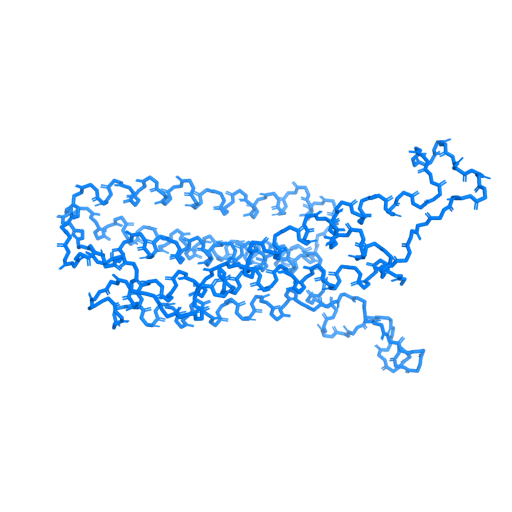 203 ? 3.963 8.517 11.766 1.00 91.12 203 LEU A CA 1
ATOM 1559 C C . LEU A 1 203 ? 4.801 9.631 11.126 1.00 91.12 203 LEU A C 1
ATOM 1561 O O . LEU A 1 203 ? 4.520 10.042 10.001 1.00 91.12 203 LEU A O 1
ATOM 1565 N N . VAL A 1 204 ? 5.846 10.084 11.825 1.00 93.25 204 VAL A N 1
ATOM 1566 C CA . VAL A 1 204 ? 6.771 11.107 11.313 1.00 93.25 204 VAL A CA 1
ATOM 1567 C C . VAL A 1 204 ? 7.522 10.582 10.093 1.00 93.25 204 VAL A C 1
ATOM 1569 O O . VAL A 1 204 ? 7.605 11.272 9.080 1.00 93.25 204 VAL A O 1
ATOM 1572 N N . LEU A 1 205 ? 7.998 9.335 10.152 1.00 92.31 205 LEU A N 1
ATOM 1573 C CA . LEU A 1 205 ? 8.647 8.664 9.032 1.00 92.31 205 LEU A CA 1
ATOM 1574 C C . LEU A 1 205 ? 7.734 8.657 7.808 1.00 92.31 205 LEU A C 1
ATOM 1576 O O . LEU A 1 205 ? 8.173 9.055 6.738 1.00 92.31 205 LEU A O 1
ATOM 1580 N N . ASN A 1 206 ? 6.461 8.280 7.952 1.00 93.56 206 ASN A N 1
ATOM 1581 C CA . ASN A 1 206 ? 5.521 8.319 6.835 1.00 93.56 206 ASN A CA 1
ATOM 1582 C C . ASN A 1 206 ? 5.387 9.716 6.229 1.00 93.56 206 ASN A C 1
ATOM 1584 O O . ASN A 1 206 ? 5.420 9.839 5.009 1.00 93.56 206 ASN A O 1
ATOM 1588 N N . ALA A 1 207 ? 5.254 10.761 7.049 1.00 92.12 207 ALA A N 1
ATOM 1589 C CA . ALA A 1 207 ? 5.152 12.132 6.549 1.00 92.12 207 ALA A CA 1
ATOM 1590 C C . ALA A 1 207 ? 6.386 12.519 5.714 1.00 92.12 207 ALA A C 1
ATOM 1592 O O . ALA A 1 207 ? 6.245 12.989 4.585 1.00 92.12 207 ALA A O 1
ATOM 1593 N N . VAL A 1 208 ? 7.586 12.225 6.224 1.00 90.94 208 VAL A N 1
ATOM 1594 C CA . VAL A 1 208 ? 8.851 12.447 5.505 1.00 90.94 208 VAL A CA 1
ATOM 1595 C C . VAL A 1 208 ? 8.898 11.635 4.208 1.00 90.94 208 VAL A C 1
ATOM 1597 O O . VAL A 1 208 ? 9.232 12.171 3.155 1.00 90.94 208 VAL A O 1
ATOM 1600 N N . MET A 1 209 ? 8.512 10.359 4.248 1.00 91.12 209 MET A N 1
ATOM 1601 C CA . MET A 1 209 ? 8.518 9.481 3.075 1.00 91.12 209 MET A CA 1
ATOM 1602 C C . MET A 1 209 ? 7.536 9.945 1.993 1.00 91.12 209 MET A C 1
ATOM 1604 O O . MET A 1 209 ? 7.858 9.831 0.813 1.00 91.12 209 MET A O 1
ATOM 1608 N N . VAL A 1 210 ? 6.370 10.497 2.357 1.00 90.25 210 VAL A N 1
ATOM 1609 C CA . VAL A 1 210 ? 5.421 11.074 1.387 1.00 90.25 210 VAL A CA 1
ATOM 1610 C C . VAL A 1 210 ? 6.047 12.276 0.687 1.00 90.25 210 VAL A C 1
ATOM 1612 O O . VAL A 1 210 ? 5.998 12.348 -0.540 1.00 90.25 210 VAL A O 1
ATOM 1615 N N . ILE A 1 211 ? 6.653 13.192 1.447 1.00 89.19 211 ILE A N 1
ATOM 1616 C CA . ILE A 1 211 ? 7.302 14.388 0.892 1.00 89.19 211 ILE A CA 1
ATOM 1617 C C . ILE A 1 211 ? 8.423 13.972 -0.064 1.00 89.19 211 ILE A C 1
ATOM 1619 O O . ILE A 1 211 ? 8.417 14.372 -1.227 1.00 89.19 211 ILE A O 1
ATOM 1623 N N . LEU A 1 212 ? 9.321 13.089 0.380 1.00 87.56 212 LEU A N 1
ATOM 1624 C CA . LEU A 1 212 ? 10.419 12.585 -0.447 1.00 87.56 212 LEU A CA 1
ATOM 1625 C C . LEU A 1 212 ? 9.917 11.879 -1.709 1.00 87.56 212 LEU A C 1
ATOM 1627 O O . LEU A 1 212 ? 10.466 12.091 -2.787 1.00 87.56 212 LEU A O 1
ATOM 1631 N N . LEU A 1 213 ? 8.862 11.068 -1.605 1.00 88.44 213 LEU A N 1
ATOM 1632 C CA . LEU A 1 213 ? 8.278 10.382 -2.754 1.00 88.44 213 LEU A CA 1
ATOM 1633 C C . LEU A 1 213 ? 7.735 11.377 -3.787 1.00 88.44 213 LEU A C 1
ATOM 1635 O O . LEU A 1 213 ? 7.996 11.218 -4.980 1.00 88.44 213 LEU A O 1
ATOM 1639 N N . MET A 1 214 ? 6.988 12.394 -3.348 1.00 89.00 214 MET A N 1
ATOM 1640 C CA . MET A 1 214 ? 6.425 13.409 -4.244 1.00 89.00 214 MET A CA 1
ATOM 1641 C C . MET A 1 214 ? 7.526 14.225 -4.923 1.00 89.00 214 MET A C 1
ATOM 1643 O O . MET A 1 214 ? 7.487 14.405 -6.143 1.00 89.00 214 MET A O 1
ATOM 1647 N N . SER A 1 215 ? 8.542 14.640 -4.168 1.00 85.56 215 SER A N 1
ATOM 1648 C CA . SER A 1 215 ? 9.686 15.377 -4.706 1.00 85.56 215 SER A CA 1
ATOM 1649 C C . SER A 1 215 ? 10.487 14.537 -5.707 1.00 85.56 215 SER A C 1
ATOM 1651 O O . SER A 1 215 ? 10.798 15.009 -6.803 1.00 85.56 215 SER A O 1
ATOM 1653 N N . LEU A 1 216 ? 10.727 13.255 -5.402 1.00 85.94 216 LEU A N 1
ATOM 1654 C CA . LEU A 1 216 ? 11.434 12.331 -6.292 1.00 85.94 216 LEU A CA 1
ATOM 1655 C C . LEU A 1 216 ? 10.676 12.122 -7.610 1.00 85.94 216 LEU A C 1
ATOM 1657 O O . LEU A 1 216 ? 11.289 12.093 -8.678 1.00 85.94 216 LEU A O 1
ATOM 1661 N N . MET A 1 217 ? 9.345 12.006 -7.561 1.00 86.88 217 MET A N 1
ATOM 1662 C CA . MET A 1 217 ? 8.504 11.883 -8.761 1.00 86.88 217 MET A CA 1
ATOM 1663 C C . MET A 1 217 ? 8.429 13.177 -9.570 1.00 86.88 217 MET A C 1
ATOM 1665 O O . MET A 1 217 ? 8.406 13.126 -10.803 1.00 86.88 217 MET A O 1
ATOM 1669 N N . GLY A 1 218 ? 8.444 14.334 -8.905 1.00 84.12 218 GLY A N 1
ATOM 1670 C CA . GLY A 1 218 ? 8.582 15.634 -9.561 1.00 84.12 218 GLY A CA 1
ATOM 1671 C C . GLY A 1 218 ? 9.887 15.731 -10.350 1.00 84.12 218 GLY A C 1
ATOM 1672 O O . GLY A 1 218 ? 9.873 16.053 -11.542 1.00 84.12 218 GLY A O 1
ATOM 1673 N N . TYR A 1 219 ? 11.002 15.353 -9.721 1.00 84.19 219 TYR A N 1
ATOM 1674 C CA . TYR A 1 219 ? 12.306 15.295 -10.376 1.00 84.19 219 TYR A CA 1
ATOM 1675 C C . TYR A 1 219 ? 12.321 14.287 -11.535 1.00 84.19 219 TYR A C 1
ATOM 1677 O O . TYR A 1 219 ? 12.717 14.651 -12.638 1.00 84.19 219 TYR A O 1
ATOM 1685 N N . ALA A 1 220 ? 11.798 13.069 -11.351 1.00 83.81 220 ALA A N 1
ATOM 1686 C CA . ALA A 1 220 ? 11.736 12.054 -12.408 1.00 83.81 220 ALA A CA 1
ATOM 1687 C C . ALA A 1 220 ? 11.012 12.556 -13.665 1.00 83.81 220 ALA A C 1
ATOM 1689 O O . ALA A 1 220 ? 11.495 12.372 -14.785 1.00 83.81 220 ALA A O 1
ATOM 1690 N N . ARG A 1 221 ? 9.871 13.237 -13.485 1.00 81.81 221 ARG A N 1
ATOM 1691 C CA . ARG A 1 221 ? 9.124 13.854 -14.587 1.00 81.81 221 ARG A CA 1
ATOM 1692 C C . ARG A 1 221 ? 9.953 14.933 -15.273 1.00 81.81 221 ARG A C 1
ATOM 1694 O O . ARG A 1 221 ? 9.986 14.977 -16.500 1.00 81.81 221 ARG A O 1
ATOM 1701 N N . SER A 1 222 ? 10.648 15.766 -14.504 1.00 81.69 222 SER A N 1
ATOM 1702 C CA . SER A 1 222 ? 11.500 16.808 -15.072 1.00 81.69 222 SER A CA 1
ATOM 1703 C C . SER A 1 222 ? 12.669 16.224 -15.870 1.00 81.69 222 SER A C 1
ATOM 1705 O O . SER A 1 222 ? 12.837 16.578 -17.033 1.00 81.69 222 SER A O 1
ATOM 1707 N N . SER A 1 223 ? 13.400 15.263 -15.300 1.00 80.69 223 SER A N 1
ATOM 1708 C CA . SER A 1 223 ? 14.557 14.612 -15.928 1.00 80.69 223 SER A CA 1
ATOM 1709 C C . SER A 1 223 ? 14.199 13.725 -17.116 1.00 80.69 223 SER A C 1
ATOM 1711 O O . SER A 1 223 ? 15.029 13.528 -17.998 1.00 80.69 223 SER A O 1
ATOM 1713 N N . SER A 1 224 ? 12.964 13.216 -17.195 1.00 80.00 224 SER A N 1
ATOM 1714 C CA . SER A 1 224 ? 12.502 12.449 -18.363 1.00 80.00 224 SER A CA 1
ATOM 1715 C C . SER A 1 224 ? 12.468 13.268 -19.659 1.00 80.00 224 SER A C 1
ATOM 1717 O O . SER A 1 224 ? 12.506 12.694 -20.744 1.00 80.00 224 SER A O 1
ATOM 1719 N N . ARG A 1 225 ? 12.455 14.606 -19.556 1.00 77.00 225 ARG A N 1
ATOM 1720 C CA . ARG A 1 225 ? 12.556 15.515 -20.706 1.00 77.00 225 ARG A CA 1
ATOM 1721 C C . ARG A 1 225 ? 13.975 15.605 -21.270 1.00 77.00 225 ARG A C 1
ATOM 1723 O O . ARG A 1 225 ? 14.135 16.054 -22.397 1.00 77.00 225 ARG A O 1
ATOM 1730 N N . VAL A 1 226 ? 14.989 15.131 -20.543 1.00 79.3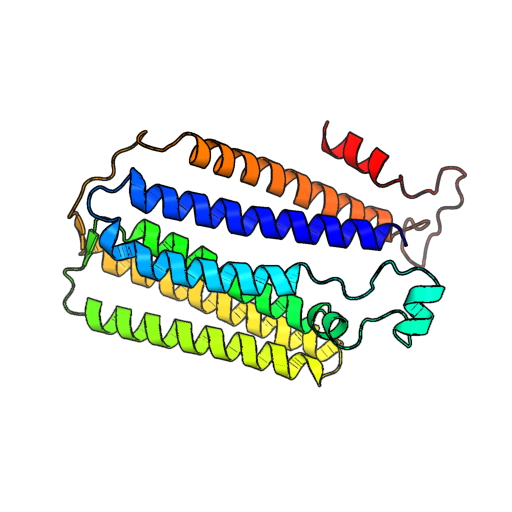1 226 VAL A N 1
ATOM 1731 C CA . VAL A 1 226 ? 16.400 15.108 -20.959 1.00 79.31 226 VAL A CA 1
ATOM 1732 C C . VAL A 1 226 ? 16.870 16.490 -21.450 1.00 79.31 226 VAL A C 1
ATOM 1734 O O . VAL A 1 226 ? 16.985 17.393 -20.632 1.00 79.31 226 VAL A O 1
ATOM 1737 N N . HIS A 1 227 ? 17.105 16.668 -22.756 1.00 81.25 227 HIS A N 1
ATOM 1738 C CA . HIS A 1 227 ? 17.554 17.919 -23.381 1.00 81.25 227 HIS A CA 1
ATOM 1739 C C . HIS A 1 227 ? 16.420 18.616 -24.148 1.00 81.25 227 HIS A C 1
ATOM 1741 O O . HIS A 1 227 ? 16.657 19.202 -25.198 1.00 81.25 227 HIS A O 1
ATOM 1747 N N . TRP A 1 228 ? 15.167 18.472 -23.718 1.00 83.62 228 TRP A N 1
ATOM 1748 C CA . TRP A 1 228 ? 14.011 19.018 -24.428 1.00 83.62 228 TRP A CA 1
ATOM 1749 C C . TRP A 1 228 ? 13.217 19.971 -23.538 1.00 83.62 228 TRP A C 1
ATOM 1751 O O . TRP A 1 228 ? 12.807 19.605 -22.437 1.00 83.62 228 TRP A O 1
ATOM 1761 N N . HIS A 1 229 ? 12.909 21.164 -24.050 1.00 81.81 229 HIS A N 1
ATOM 1762 C CA . HIS A 1 229 ? 11.887 22.028 -23.454 1.00 81.81 229 HIS A CA 1
ATOM 1763 C C . HIS A 1 229 ? 10.489 21.500 -23.795 1.00 81.81 229 HIS A C 1
ATOM 1765 O O . HIS A 1 229 ? 9.638 21.356 -22.914 1.00 81.81 229 HIS A O 1
ATOM 1771 N N . ILE A 1 230 ? 10.294 21.131 -25.067 1.00 82.88 230 ILE A N 1
ATOM 1772 C CA . ILE A 1 230 ? 9.109 20.439 -25.581 1.00 82.88 230 ILE A CA 1
ATOM 1773 C C . ILE A 1 230 ? 9.591 19.171 -26.276 1.00 82.88 230 ILE A C 1
ATOM 1775 O O . ILE A 1 230 ? 10.311 19.242 -27.275 1.00 82.88 230 ILE A O 1
ATOM 1779 N N . TYR A 1 231 ? 9.212 18.014 -25.736 1.00 79.25 231 TYR A N 1
ATOM 1780 C CA . TYR A 1 231 ? 9.677 16.718 -26.224 1.00 79.25 231 TYR A CA 1
ATOM 1781 C C . TYR A 1 231 ? 9.386 16.546 -27.723 1.00 79.25 231 TYR A C 1
ATOM 1783 O O . TYR A 1 231 ? 8.238 16.650 -28.147 1.00 79.25 231 TYR A O 1
ATOM 1791 N N . GLY A 1 232 ? 10.432 16.310 -28.521 1.00 81.12 232 GLY A N 1
ATOM 1792 C CA . GLY A 1 232 ? 10.336 16.110 -29.972 1.00 81.12 232 GLY A CA 1
ATOM 1793 C C . GLY A 1 232 ? 10.118 17.376 -30.812 1.00 81.12 232 GLY A C 1
ATOM 1794 O O . GLY A 1 232 ? 10.114 17.273 -32.033 1.00 81.12 232 GLY A O 1
ATOM 1795 N N . VAL A 1 233 ? 9.964 18.553 -30.193 1.00 87.12 233 VAL A N 1
ATOM 1796 C CA . VAL A 1 233 ? 9.677 19.820 -30.898 1.00 87.12 233 VAL A CA 1
ATOM 1797 C C . VAL A 1 233 ? 10.777 20.854 -30.673 1.00 87.12 233 VAL A C 1
ATOM 1799 O O . VAL A 1 233 ? 11.298 21.412 -31.632 1.00 87.12 233 VAL A O 1
ATOM 1802 N N . MET A 1 234 ? 11.157 21.103 -29.416 1.00 87.81 234 MET A N 1
ATOM 1803 C CA . MET A 1 234 ? 12.139 22.129 -29.055 1.00 87.81 234 MET A CA 1
ATOM 1804 C C . MET A 1 234 ? 13.223 21.525 -28.169 1.00 87.81 234 MET A C 1
ATOM 1806 O O . MET A 1 234 ? 13.006 21.281 -26.975 1.00 87.81 234 MET A O 1
ATOM 1810 N N . ARG A 1 235 ? 14.383 21.267 -28.776 1.00 86.00 235 ARG A N 1
ATOM 1811 C CA . ARG A 1 235 ? 15.575 20.778 -28.084 1.00 86.00 235 ARG A CA 1
ATOM 1812 C C . ARG A 1 235 ? 16.306 21.951 -27.433 1.00 86.00 235 ARG A C 1
ATOM 1814 O O . ARG A 1 235 ? 16.517 22.972 -28.075 1.00 86.00 235 ARG A O 1
ATOM 1821 N N . ASP A 1 236 ? 16.684 21.778 -26.177 1.00 84.81 236 ASP A N 1
ATOM 1822 C CA . ASP A 1 236 ? 17.588 22.670 -25.463 1.00 84.81 236 ASP A CA 1
ATOM 1823 C C . ASP A 1 236 ? 19.019 22.416 -25.958 1.00 84.81 236 ASP A C 1
ATOM 1825 O O . ASP A 1 236 ? 19.532 21.293 -25.878 1.00 84.81 236 ASP A O 1
ATOM 1829 N N . THR A 1 237 ? 19.629 23.446 -26.541 1.00 86.56 237 THR A N 1
ATOM 1830 C CA . THR A 1 237 ? 21.007 23.431 -27.054 1.00 86.56 237 THR A CA 1
ATOM 1831 C C . THR A 1 237 ? 21.958 24.243 -26.183 1.00 86.56 237 THR A C 1
ATOM 1833 O O . THR A 1 237 ? 23.094 24.466 -26.590 1.00 86.56 237 THR A O 1
ATOM 1836 N N . SER A 1 238 ? 21.505 24.736 -25.028 1.00 85.94 238 SER A N 1
ATOM 1837 C CA . SER A 1 238 ? 22.363 25.478 -24.111 1.00 85.94 238 SER A CA 1
ATOM 1838 C C . SER A 1 238 ? 23.418 24.568 -23.476 1.00 85.94 238 SER A C 1
ATOM 1840 O O . SER A 1 238 ? 23.190 23.376 -23.263 1.00 85.94 238 SER A O 1
ATOM 1842 N N . ASP A 1 239 ? 24.556 25.146 -23.091 1.00 81.88 239 ASP A N 1
ATOM 1843 C CA . ASP A 1 239 ? 25.623 24.423 -22.380 1.00 81.88 239 ASP A CA 1
ATOM 1844 C C . ASP A 1 239 ? 25.171 23.895 -21.003 1.00 81.88 239 ASP A C 1
ATOM 1846 O O . ASP A 1 239 ? 25.811 23.030 -20.405 1.00 81.88 239 ASP A O 1
ATOM 1850 N N . TYR A 1 240 ? 24.033 24.391 -20.506 1.00 78.50 240 TYR A N 1
ATOM 1851 C CA . TYR A 1 240 ? 23.417 23.997 -19.241 1.00 78.50 240 TYR A CA 1
ATOM 1852 C C . TYR A 1 240 ? 22.286 22.972 -19.407 1.00 78.50 240 TYR A C 1
ATOM 1854 O O . TYR A 1 240 ? 21.612 22.646 -18.427 1.00 78.50 240 TYR A O 1
ATOM 1862 N N . ALA A 1 241 ? 22.087 22.422 -20.608 1.00 75.62 241 ALA A N 1
ATOM 1863 C CA . ALA A 1 241 ? 21.083 21.403 -20.891 1.00 75.62 241 ALA A CA 1
ATOM 1864 C C . ALA A 1 241 ? 21.481 20.035 -20.300 1.00 75.62 241 ALA A C 1
ATOM 1866 O O . ALA A 1 241 ? 21.832 19.100 -21.026 1.00 75.62 241 ALA A O 1
ATOM 1867 N N . TYR A 1 242 ? 21.423 19.883 -18.975 1.00 76.06 242 TYR A N 1
ATOM 1868 C CA . TYR A 1 242 ? 21.713 18.622 -18.289 1.00 76.06 242 TYR A CA 1
ATOM 1869 C C . TYR A 1 242 ? 20.635 18.243 -17.270 1.00 76.06 242 TYR A C 1
ATOM 1871 O O . TYR A 1 242 ? 19.969 19.078 -16.666 1.00 76.06 242 TYR A O 1
ATOM 1879 N N . SER A 1 243 ? 20.475 16.935 -17.054 1.00 78.06 243 SER A N 1
ATOM 1880 C CA . SER A 1 243 ? 19.688 16.415 -15.935 1.00 78.06 243 SER A CA 1
ATOM 1881 C C . SER A 1 243 ? 20.593 16.297 -14.710 1.00 78.06 243 SER A C 1
ATOM 1883 O O . SER A 1 243 ? 21.586 15.567 -14.787 1.00 78.06 243 SER A O 1
ATOM 1885 N N . PRO A 1 244 ? 20.286 16.974 -13.586 1.00 77.44 244 PRO A N 1
ATOM 1886 C CA . PRO A 1 244 ? 21.129 16.912 -12.400 1.00 77.44 244 PRO A CA 1
ATOM 1887 C C . PRO A 1 244 ? 21.315 15.478 -11.926 1.00 77.44 244 PRO A C 1
ATOM 1889 O O . PRO A 1 244 ? 20.389 14.681 -12.031 1.00 77.44 244 PRO A O 1
ATOM 1892 N N . ALA A 1 245 ? 22.481 15.137 -11.380 1.00 78.62 245 ALA A N 1
ATOM 1893 C CA . ALA A 1 245 ? 22.689 13.814 -10.804 1.00 78.62 245 ALA A CA 1
ATOM 1894 C C . ALA A 1 245 ? 21.754 13.579 -9.603 1.00 78.62 245 ALA A C 1
ATOM 1896 O O . ALA A 1 245 ? 21.358 14.515 -8.907 1.00 78.62 245 ALA A O 1
ATOM 1897 N N . LEU A 1 246 ? 21.447 12.311 -9.320 1.00 74.25 246 LEU A N 1
ATOM 1898 C CA . LEU A 1 246 ? 20.486 11.924 -8.280 1.00 74.25 246 LEU A CA 1
ATOM 1899 C C . LEU A 1 246 ? 20.863 12.453 -6.884 1.00 74.25 246 LEU A C 1
ATOM 1901 O O . LEU A 1 246 ? 19.984 12.840 -6.122 1.00 74.25 246 LEU A O 1
ATOM 1905 N N . GLY A 1 247 ? 22.163 12.526 -6.573 1.00 71.88 247 GLY A N 1
ATOM 1906 C CA . GLY A 1 247 ? 22.659 13.107 -5.320 1.00 71.88 247 GLY A CA 1
ATOM 1907 C C . GLY A 1 247 ? 22.429 14.619 -5.219 1.00 71.88 247 GLY A C 1
ATOM 1908 O O . GLY A 1 247 ? 22.062 15.111 -4.158 1.00 71.88 247 GLY A O 1
ATOM 1909 N N . TYR A 1 248 ? 22.561 15.346 -6.332 1.00 72.88 248 TYR A N 1
ATOM 1910 C CA . TYR A 1 248 ? 22.260 16.778 -6.377 1.00 72.88 248 TYR A CA 1
ATOM 1911 C C . TYR A 1 248 ? 20.754 17.012 -6.227 1.00 72.88 248 TYR A C 1
ATOM 1913 O O . TYR A 1 248 ? 20.334 17.825 -5.414 1.00 72.88 248 TYR A O 1
ATOM 1921 N N . ALA A 1 249 ? 19.930 16.221 -6.922 1.00 69.88 249 ALA A N 1
ATOM 1922 C CA . ALA A 1 249 ? 18.479 16.254 -6.753 1.00 69.88 249 ALA A CA 1
ATOM 1923 C C . ALA A 1 249 ? 18.061 15.957 -5.302 1.00 69.88 249 ALA A C 1
ATOM 1925 O O . ALA A 1 249 ? 17.193 16.638 -4.771 1.00 69.88 249 ALA A O 1
ATOM 1926 N N . ALA A 1 250 ? 18.710 14.995 -4.638 1.00 68.62 250 ALA A N 1
ATOM 1927 C CA . ALA A 1 250 ? 18.461 14.685 -3.231 1.00 68.62 250 ALA A CA 1
ATOM 1928 C C . ALA A 1 250 ? 18.751 15.857 -2.288 1.00 68.62 250 ALA A C 1
ATOM 1930 O O . ALA A 1 250 ? 17.961 16.089 -1.377 1.00 68.62 250 ALA A O 1
ATOM 1931 N N . ALA A 1 251 ? 19.807 16.634 -2.543 1.00 70.31 251 ALA A N 1
ATOM 1932 C CA . ALA A 1 251 ? 20.105 17.836 -1.767 1.00 70.31 251 ALA A CA 1
ATOM 1933 C C . ALA A 1 251 ? 19.001 18.905 -1.892 1.00 70.31 251 ALA A C 1
ATOM 1935 O O . ALA A 1 251 ? 18.612 19.499 -0.891 1.00 70.31 251 ALA A O 1
ATOM 1936 N N . PHE A 1 252 ? 18.424 19.093 -3.086 1.00 67.38 252 PHE A N 1
ATOM 1937 C CA . PHE A 1 252 ? 17.265 19.983 -3.268 1.00 67.38 252 PHE A CA 1
ATOM 1938 C C . PHE A 1 252 ? 16.000 19.477 -2.578 1.00 67.38 252 PHE A C 1
ATOM 1940 O O . PHE A 1 252 ? 15.178 20.281 -2.167 1.00 67.38 252 PHE A O 1
ATOM 1947 N N . MET A 1 253 ? 15.830 18.159 -2.451 1.00 67.50 253 MET A N 1
ATOM 1948 C CA . MET A 1 253 ? 14.682 17.577 -1.746 1.00 67.50 253 MET A CA 1
ATOM 1949 C C . MET A 1 253 ? 14.782 17.703 -0.221 1.00 67.50 253 MET A C 1
ATOM 1951 O O . MET A 1 253 ? 13.769 17.542 0.455 1.00 67.50 253 MET A O 1
ATOM 1955 N N . SER A 1 254 ? 15.987 17.920 0.315 1.00 65.62 254 SER A N 1
ATOM 1956 C CA . SER A 1 254 ? 16.236 18.086 1.753 1.00 65.62 254 SER A CA 1
ATOM 1957 C C . SER A 1 254 ? 16.190 19.536 2.248 1.00 65.62 254 SER A C 1
ATOM 1959 O O . SER A 1 254 ? 16.296 19.747 3.455 1.00 65.62 254 SER A O 1
ATOM 1961 N N . LEU A 1 255 ? 16.075 20.503 1.330 1.00 58.44 255 LEU A N 1
ATOM 1962 C CA . LEU A 1 255 ? 15.892 21.932 1.608 1.00 58.44 255 LEU A CA 1
ATOM 1963 C C . LEU A 1 255 ? 14.399 22.267 1.709 1.00 58.44 255 LEU A C 1
ATOM 1965 O O . LEU A 1 255 ? 14.061 23.100 2.576 1.00 58.44 255 LEU A O 1
#

Radius of gyration: 22.15 Å; chains: 1; bounding box: 59×42×57 Å